Protein AF-A0A2T3ITN5-F1 (afdb_monomer_lite)

Foldseek 3Di:
DPPDDDLLVVQPPDDPRQLSVQLVVVLVVVLVVQLVVCVVVVHDVVVNVVVSVVSRVCSRPDPPSSVVSSVVSVVVVVVVVVVVVVVVVVVVVVVVVVVVVVVVVVVVVVVVVVVVVVVVVVCVVVVVVVVCVVCVVVVVVVVVVVVPPPPVVVVVCCVVPPDCPVVVVVVVLVVVLVVCVVVDDDPCNVVVVVVSVVVVVDVVPDDDDDDDDDDDDDDDDDDDDDDDDDDDD

Radius of gyration: 66.6 Å; chains: 1; bounding box: 103×66×161 Å

Structure (mmCIF, N/CA/C/O backbone):
data_AF-A0A2T3ITN5-F1
#
_entry.id   AF-A0A2T3ITN5-F1
#
loop_
_atom_site.group_PDB
_atom_site.id
_atom_site.type_symbol
_atom_site.label_atom_id
_atom_site.label_alt_id
_atom_site.label_comp_id
_atom_site.label_asym_id
_atom_site.label_entity_id
_atom_site.label_seq_id
_atom_site.pdbx_PDB_ins_code
_atom_site.Cartn_x
_atom_site.Cartn_y
_atom_site.Cartn_z
_atom_site.occupancy
_atom_site.B_iso_or_equiv
_atom_site.auth_seq_id
_atom_site.auth_comp_id
_atom_site.auth_asym_id
_atom_site.auth_atom_id
_atom_site.pdbx_PDB_model_num
ATOM 1 N N . MET A 1 1 ? -33.277 20.499 34.606 1.00 41.09 1 MET A N 1
ATOM 2 C CA . MET A 1 1 ? -33.607 19.346 33.744 1.00 41.09 1 MET A CA 1
ATOM 3 C C . MET A 1 1 ? -32.310 18.603 33.507 1.00 41.09 1 MET A C 1
ATOM 5 O O . MET A 1 1 ? -31.403 19.190 32.937 1.00 41.09 1 MET A O 1
ATOM 9 N N . THR A 1 2 ? -32.156 17.400 34.053 1.00 53.38 2 THR A N 1
ATOM 10 C CA . THR A 1 2 ? -30.994 16.552 33.770 1.00 53.38 2 THR A CA 1
ATOM 11 C C . THR A 1 2 ? -31.095 16.098 32.319 1.00 53.38 2 THR A C 1
ATOM 13 O O . THR A 1 2 ? -32.038 15.399 31.953 1.00 53.38 2 THR A O 1
ATOM 16 N N . ASP A 1 3 ? -30.180 16.578 31.478 1.00 68.69 3 ASP A N 1
ATOM 17 C CA . ASP A 1 3 ? -30.135 16.197 30.070 1.00 68.69 3 ASP A CA 1
ATOM 18 C C . ASP A 1 3 ? -29.874 14.688 29.967 1.00 68.69 3 ASP A C 1
ATOM 20 O O . ASP A 1 3 ? -29.050 14.128 30.698 1.00 68.69 3 ASP A O 1
ATOM 24 N N . LYS A 1 4 ? -30.624 14.002 29.104 1.00 78.56 4 LYS A N 1
ATOM 25 C CA . LYS A 1 4 ? -30.498 12.551 28.944 1.00 78.56 4 LYS A CA 1
ATOM 26 C C . LYS A 1 4 ? -29.121 12.266 28.343 1.00 78.56 4 LYS A C 1
ATOM 28 O O . LYS A 1 4 ? -28.865 12.639 27.200 1.00 78.56 4 LYS A O 1
ATOM 33 N N . ARG A 1 5 ? -28.242 11.594 29.093 1.00 86.56 5 ARG A N 1
ATOM 34 C CA . ARG A 1 5 ? -26.921 11.183 28.594 1.00 86.56 5 ARG A CA 1
ATOM 35 C C . ARG A 1 5 ? -27.057 10.017 27.621 1.00 86.56 5 ARG A C 1
ATOM 37 O O . ARG A 1 5 ? -27.858 9.106 27.825 1.00 86.56 5 ARG A O 1
ATOM 44 N N . TRP A 1 6 ? -26.259 10.051 26.560 1.00 92.69 6 TRP A N 1
ATOM 45 C CA . TRP A 1 6 ? -26.228 9.026 25.521 1.00 92.69 6 TRP A CA 1
ATOM 46 C C . TRP A 1 6 ? -24.785 8.587 25.318 1.00 92.69 6 TRP A C 1
ATOM 48 O O . TRP A 1 6 ? -23.953 9.436 25.016 1.00 92.69 6 TRP A O 1
ATOM 58 N N . VAL A 1 7 ? -24.499 7.281 25.388 1.00 94.19 7 VAL A N 1
ATOM 59 C CA . VAL A 1 7 ? -23.132 6.742 25.198 1.00 94.19 7 VAL A CA 1
ATOM 60 C C . VAL A 1 7 ? -22.504 7.252 23.901 1.00 94.19 7 VAL A C 1
ATOM 62 O O . VAL A 1 7 ? -21.334 7.610 23.878 1.00 94.19 7 VAL A O 1
ATOM 65 N N . PHE A 1 8 ? -23.304 7.388 22.839 1.00 95.50 8 PHE A N 1
ATOM 66 C CA . PHE A 1 8 ? -22.850 7.987 21.588 1.00 95.50 8 PHE A CA 1
ATOM 67 C C . PHE A 1 8 ? -22.301 9.410 21.771 1.00 95.50 8 PHE A C 1
ATOM 69 O O . PHE A 1 8 ? -21.228 9.705 21.276 1.00 95.50 8 PHE A O 1
ATOM 76 N N . ARG A 1 9 ? -22.991 10.295 22.500 1.00 94.50 9 ARG A N 1
ATOM 77 C CA . ARG A 1 9 ? -22.527 11.680 22.726 1.00 94.50 9 ARG A CA 1
ATOM 78 C C . ARG A 1 9 ? -21.339 11.752 23.690 1.00 94.50 9 ARG A C 1
ATOM 80 O O . ARG A 1 9 ? -20.555 12.702 23.638 1.00 94.50 9 ARG A O 1
ATOM 87 N N . GLU A 1 10 ? -21.201 10.760 24.565 1.00 94.19 10 GLU A N 1
ATOM 88 C CA . GLU A 1 10 ? -20.038 10.640 25.444 1.00 94.19 10 GLU A CA 1
ATOM 89 C C . GLU A 1 10 ? -18.785 10.250 24.646 1.00 94.19 10 GLU A C 1
ATOM 91 O O . GLU A 1 10 ? -17.760 10.912 24.786 1.00 94.19 10 GLU A O 1
ATOM 96 N N . LEU A 1 11 ? -18.893 9.286 23.724 1.00 96.00 11 LEU A N 1
ATOM 97 C CA . LEU A 1 11 ? -17.762 8.780 22.931 1.00 96.00 11 LEU A CA 1
ATOM 98 C C . LEU A 1 11 ? -17.491 9.574 21.636 1.00 96.00 11 LEU A C 1
ATOM 100 O O . LEU A 1 11 ? -16.347 9.701 21.203 1.00 96.00 11 LEU A O 1
ATOM 104 N N . VAL A 1 12 ? -18.521 10.124 20.990 1.00 96.88 12 VAL A N 1
ATOM 105 C CA . VAL A 1 12 ? -18.440 10.736 19.652 1.00 96.88 12 VAL A CA 1
ATOM 106 C C . VAL A 1 12 ? -18.579 12.253 19.746 1.00 96.88 12 VAL A C 1
ATOM 108 O O . VAL A 1 12 ? -19.664 12.786 19.978 1.00 96.88 12 VAL A O 1
ATOM 111 N N . LYS A 1 13 ? -17.470 12.971 19.534 1.00 93.12 13 LYS A N 1
ATOM 112 C CA . LYS A 1 13 ? -17.412 14.437 19.555 1.00 93.12 13 LYS A CA 1
ATOM 113 C C . LYS A 1 13 ? -17.527 15.000 18.134 1.00 93.12 13 LYS A C 1
ATOM 115 O O . LYS A 1 13 ? -16.608 15.626 17.617 1.00 93.12 13 LYS A O 1
ATOM 120 N N . GLY A 1 14 ? -18.678 14.750 17.509 1.00 89.88 14 GLY A N 1
ATOM 121 C CA . GLY A 1 14 ? -19.029 15.234 16.169 1.00 89.88 14 GLY A CA 1
ATOM 122 C C . GLY A 1 14 ? -18.906 14.189 15.057 1.00 89.88 14 GLY A C 1
ATOM 123 O O . GLY A 1 14 ? -18.318 13.123 15.230 1.00 89.88 14 GLY A O 1
ATOM 124 N N . ASP A 1 15 ? -19.456 14.520 13.890 1.00 87.50 15 ASP A N 1
ATOM 125 C CA . ASP A 1 15 ? -19.740 13.567 12.801 1.00 87.50 15 ASP A CA 1
ATOM 126 C C . ASP A 1 15 ? -18.494 12.962 12.134 1.00 87.50 15 ASP A C 1
ATOM 128 O O . ASP A 1 15 ? -18.591 11.992 11.386 1.00 87.50 15 ASP A O 1
ATOM 132 N N . ARG A 1 16 ? -17.315 13.536 12.389 1.00 91.62 16 ARG A N 1
ATOM 133 C CA . ARG A 1 16 ? -16.026 13.088 11.837 1.00 91.62 16 ARG A CA 1
ATOM 134 C C . ARG A 1 16 ? -15.057 12.569 12.897 1.00 91.62 16 ARG A C 1
ATOM 136 O O . ARG A 1 16 ? -13.880 12.398 12.599 1.00 91.62 16 ARG A O 1
ATOM 143 N N . HIS A 1 17 ? -15.527 12.329 14.121 1.00 94.81 17 HIS A N 1
ATOM 144 C CA . HIS A 1 17 ? -14.699 11.757 15.180 1.00 94.81 17 HIS A CA 1
ATOM 145 C C . HIS A 1 17 ? -14.548 10.244 14.966 1.00 94.81 17 HIS A C 1
ATOM 147 O O . HIS A 1 17 ? -15.302 9.455 15.535 1.00 94.81 17 HIS A O 1
ATOM 153 N N . VAL A 1 18 ? -13.618 9.848 14.094 1.00 94.62 18 VAL A N 1
ATOM 154 C CA . VAL A 1 18 ? -13.421 8.454 13.657 1.00 94.62 18 VAL A CA 1
ATOM 155 C C . VAL A 1 18 ? -13.156 7.533 14.844 1.00 94.62 18 VAL A C 1
ATOM 157 O O . VAL A 1 18 ? -13.783 6.483 14.961 1.00 94.62 18 VAL A O 1
ATOM 160 N N . GLU A 1 19 ? -12.295 7.956 15.763 1.00 95.69 19 GLU A N 1
ATOM 161 C CA . GLU A 1 19 ? -11.952 7.230 16.983 1.00 95.69 19 GLU A CA 1
ATOM 162 C C . GLU A 1 19 ? -13.194 7.016 17.848 1.00 95.69 19 GLU A C 1
ATOM 164 O O . GLU A 1 19 ? -13.457 5.905 18.296 1.00 95.69 19 GLU A O 1
ATOM 169 N N . GLY A 1 20 ? -14.018 8.052 18.014 1.00 97.00 20 GLY A N 1
ATOM 170 C CA . GLY A 1 20 ? -15.287 7.937 18.726 1.00 97.00 20 GLY A CA 1
ATOM 171 C C . GLY A 1 20 ? -16.280 7.001 18.044 1.00 97.00 20 GLY A C 1
ATOM 172 O O . GLY A 1 20 ? -16.969 6.243 18.724 1.00 97.00 20 GLY A O 1
ATOM 173 N N . LEU A 1 21 ? -16.380 7.044 16.713 1.00 97.75 21 LEU A N 1
ATOM 174 C CA . LEU A 1 21 ? -17.274 6.164 15.953 1.00 97.75 21 LEU A CA 1
ATOM 175 C C . LEU A 1 21 ? -16.862 4.696 16.104 1.00 97.75 21 LEU A C 1
ATOM 177 O O . LEU A 1 21 ? -17.718 3.838 16.326 1.00 97.75 21 LEU A O 1
ATOM 181 N N . ILE A 1 22 ? -15.558 4.417 16.049 1.00 97.75 22 ILE A N 1
ATOM 182 C CA . ILE A 1 22 ? -15.007 3.082 16.297 1.00 97.75 22 ILE A CA 1
ATOM 183 C C . ILE A 1 22 ? -15.232 2.683 17.760 1.00 97.75 22 ILE A C 1
ATOM 185 O O . ILE A 1 22 ? -15.732 1.592 18.013 1.00 97.75 22 ILE A O 1
ATOM 189 N N . ALA A 1 23 ? -14.969 3.570 18.723 1.00 98.12 23 ALA A N 1
ATOM 190 C CA . ALA A 1 23 ? -15.219 3.321 20.144 1.00 98.12 23 ALA A CA 1
ATOM 191 C C . ALA A 1 23 ? -16.695 2.988 20.420 1.00 98.12 23 ALA A C 1
ATOM 193 O O . ALA A 1 23 ? -17.008 2.071 21.178 1.00 98.12 23 ALA A O 1
ATOM 194 N N . TYR A 1 24 ? -17.623 3.684 19.761 1.00 97.94 24 TYR A N 1
ATOM 195 C CA . TYR A 1 24 ? -19.047 3.383 19.851 1.00 97.94 24 TYR A CA 1
ATOM 196 C C . TYR A 1 24 ? -19.398 2.022 19.230 1.00 97.94 24 TYR A C 1
ATOM 198 O O . TYR A 1 24 ? -20.226 1.293 19.782 1.00 97.94 24 TYR A O 1
ATOM 206 N N . ALA A 1 25 ? -18.763 1.650 18.116 1.00 98.19 25 ALA A N 1
ATOM 207 C CA . ALA A 1 25 ? -18.912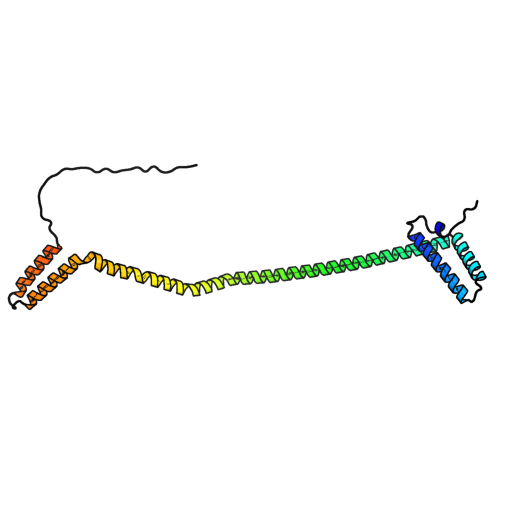 0.318 17.535 1.00 98.19 25 ALA A CA 1
ATOM 208 C C . ALA A 1 25 ? -18.387 -0.775 18.484 1.00 98.19 25 ALA A C 1
ATOM 210 O O . ALA A 1 25 ? -19.085 -1.765 18.694 1.00 98.19 25 ALA A O 1
ATOM 211 N N . LEU A 1 26 ? -17.230 -0.568 19.125 1.00 98.12 26 LEU A N 1
ATOM 212 C CA . LEU A 1 26 ? -16.671 -1.480 20.134 1.00 98.12 26 LEU A CA 1
ATOM 213 C C . LEU A 1 26 ? -17.625 -1.661 21.320 1.00 98.12 26 LEU A C 1
ATOM 215 O O . LEU A 1 26 ? -17.961 -2.790 21.675 1.00 98.12 26 LEU A O 1
ATOM 219 N N . TYR A 1 27 ? -18.164 -0.562 21.855 1.00 98.25 27 TYR A N 1
ATOM 220 C CA . TYR A 1 27 ? -19.213 -0.599 22.877 1.00 98.25 27 TYR A CA 1
ATOM 221 C C . TYR A 1 27 ? -20.415 -1.459 22.444 1.00 98.25 27 TYR A C 1
ATOM 223 O O . TYR A 1 27 ? -20.928 -2.269 23.221 1.00 98.25 27 TYR A O 1
ATOM 231 N N . LYS A 1 28 ? -20.888 -1.290 21.203 1.00 98.31 28 LYS A N 1
ATOM 232 C CA . LYS A 1 28 ? -22.028 -2.052 20.675 1.00 98.31 28 LYS A CA 1
ATOM 233 C C . LYS A 1 28 ? -21.705 -3.539 20.548 1.00 98.31 28 LYS A C 1
ATOM 235 O O . LYS A 1 28 ? -22.562 -4.343 20.902 1.00 98.31 28 LYS A O 1
ATOM 240 N N . VAL A 1 29 ? -20.497 -3.883 20.105 1.00 98.19 29 VAL A N 1
ATOM 241 C CA . VAL A 1 29 ? -20.015 -5.270 20.027 1.00 98.19 29 VAL A CA 1
ATOM 242 C C . VAL A 1 29 ? -19.951 -5.905 21.415 1.00 98.19 29 VAL A C 1
ATOM 244 O O . VAL A 1 29 ? -20.417 -7.025 21.592 1.00 98.19 29 VAL A O 1
ATOM 247 N N . GLU A 1 30 ? -19.426 -5.212 22.425 1.00 98.00 30 GLU A N 1
ATOM 248 C CA . GLU A 1 30 ? -19.385 -5.760 23.785 1.00 98.00 30 GLU A CA 1
ATOM 249 C C . GLU A 1 30 ? -20.771 -5.927 24.403 1.00 98.00 30 GLU A C 1
ATOM 251 O O . GLU A 1 30 ? -21.033 -6.939 25.055 1.00 98.00 30 GLU A O 1
ATOM 256 N N . LYS A 1 31 ? -21.672 -4.966 24.169 1.00 97.88 31 LYS A N 1
ATOM 257 C CA . LYS A 1 31 ? -23.065 -5.075 24.607 1.00 97.88 31 LYS A CA 1
ATOM 258 C C . LYS A 1 31 ? -23.746 -6.301 23.995 1.00 97.88 31 LYS A C 1
ATOM 260 O O . LYS A 1 31 ? -24.487 -6.992 24.688 1.00 97.88 31 LYS A O 1
ATOM 265 N N . ASP A 1 32 ? -23.498 -6.554 22.715 1.00 98.44 32 ASP A N 1
ATOM 266 C CA . ASP A 1 32 ? -24.048 -7.700 21.993 1.00 98.44 32 ASP A CA 1
ATOM 267 C C . ASP A 1 32 ? -23.475 -9.021 22.523 1.00 98.44 32 ASP A C 1
ATOM 269 O O . ASP A 1 32 ? -24.229 -9.892 22.945 1.00 98.44 32 ASP A O 1
ATOM 273 N N . ARG A 1 33 ? -22.148 -9.110 22.683 1.00 98.19 33 ARG A N 1
ATOM 274 C CA . ARG A 1 33 ? -21.473 -10.269 23.297 1.00 98.19 33 ARG A CA 1
ATOM 275 C C . ARG A 1 33 ? -21.956 -10.559 24.717 1.00 98.19 33 ARG A C 1
ATOM 277 O O . ARG A 1 33 ? -22.022 -11.716 25.126 1.00 98.19 33 ARG A O 1
ATOM 284 N N . LEU A 1 34 ? -22.267 -9.524 25.500 1.00 98.25 34 LEU A N 1
ATOM 285 C CA . LEU A 1 34 ? -22.859 -9.697 26.824 1.00 98.25 34 LEU A CA 1
ATOM 286 C C . LEU A 1 34 ? -24.254 -10.326 26.724 1.00 98.25 34 LEU A C 1
ATOM 288 O O . LEU A 1 34 ? -24.539 -11.255 27.475 1.00 98.25 34 LEU A O 1
ATOM 292 N N . ALA A 1 35 ? -25.089 -9.862 25.790 1.00 98.12 35 ALA A N 1
ATOM 293 C CA . ALA A 1 35 ? -26.411 -10.438 25.551 1.00 98.12 35 ALA A CA 1
ATOM 294 C C . ALA A 1 35 ? -26.314 -11.905 25.105 1.00 98.12 35 ALA A C 1
ATOM 296 O O . ALA A 1 35 ? -27.012 -12.757 25.647 1.00 98.12 35 ALA A O 1
ATOM 297 N N . GLU A 1 36 ? -25.424 -12.205 24.156 1.00 98.25 36 GLU A N 1
ATOM 298 C CA . GLU A 1 36 ? -25.177 -13.565 23.668 1.00 98.25 36 GLU A CA 1
ATOM 299 C C . GLU A 1 36 ? -24.742 -14.504 24.795 1.00 98.25 36 GLU A C 1
ATOM 301 O O . GLU A 1 36 ? -25.304 -15.590 24.924 1.00 98.25 36 GLU A O 1
ATOM 306 N N . ARG A 1 37 ? -23.800 -14.081 25.652 1.00 98.38 37 ARG A N 1
ATOM 307 C CA . ARG A 1 37 ? -23.376 -14.885 26.810 1.00 98.38 37 ARG A CA 1
ATOM 308 C C . ARG A 1 37 ? -24.518 -15.158 27.779 1.00 98.38 37 ARG A C 1
ATOM 310 O O . ARG A 1 37 ? -24.710 -16.305 28.152 1.00 98.38 37 ARG A O 1
ATOM 317 N N . LEU A 1 38 ? -25.282 -14.136 28.167 1.00 98.12 38 LEU A N 1
ATOM 318 C CA . LEU A 1 38 ? -26.375 -14.313 29.129 1.00 98.12 38 LEU A CA 1
ATOM 319 C C . LEU A 1 38 ? -27.460 -15.247 28.578 1.00 98.12 38 LEU A C 1
ATOM 321 O O . LEU A 1 38 ? -27.962 -16.102 29.300 1.00 98.12 38 LEU A O 1
ATOM 325 N N . ARG A 1 39 ? -27.783 -15.137 27.285 1.00 97.56 39 ARG A N 1
ATOM 326 C CA . ARG A 1 39 ? -28.712 -16.067 26.628 1.00 97.56 39 ARG A CA 1
ATOM 327 C C . ARG A 1 39 ? -28.151 -17.485 26.550 1.00 97.56 39 ARG A C 1
ATOM 329 O O . ARG A 1 39 ? -28.902 -18.432 26.736 1.00 97.56 39 ARG A O 1
ATOM 336 N N . ALA A 1 40 ? -26.849 -17.639 26.312 1.00 97.75 40 ALA A N 1
ATOM 337 C CA . ALA A 1 40 ? -26.184 -18.943 26.342 1.00 97.75 40 ALA A CA 1
ATOM 338 C C . ALA A 1 40 ? -26.140 -19.566 27.752 1.00 97.75 40 ALA A C 1
ATOM 340 O O . ALA A 1 40 ? -25.970 -20.774 27.879 1.00 97.75 40 ALA A O 1
ATOM 341 N N . GLU A 1 41 ? -26.307 -18.756 28.799 1.00 97.69 41 GLU A N 1
ATOM 342 C CA . GLU A 1 41 ? -26.449 -19.178 30.198 1.00 97.69 41 GLU A CA 1
ATOM 343 C C . GLU A 1 41 ? -27.920 -19.422 30.604 1.00 97.69 41 GLU A C 1
ATOM 345 O O . GLU A 1 41 ? -28.224 -19.493 31.796 1.00 97.69 41 GLU A O 1
ATOM 350 N N . ASP A 1 42 ? -28.839 -19.528 29.635 1.00 97.38 42 ASP A N 1
ATOM 351 C CA . ASP A 1 42 ? -30.284 -19.732 29.833 1.00 97.38 42 ASP A CA 1
ATOM 352 C C . ASP A 1 42 ? -30.950 -18.675 30.740 1.00 97.38 42 ASP A C 1
ATOM 354 O O . ASP A 1 42 ? -31.933 -18.936 31.442 1.00 97.38 42 ASP A O 1
ATOM 358 N N . LYS A 1 43 ? -30.430 -17.441 30.727 1.00 97.25 43 LYS A N 1
ATOM 359 C CA . LYS A 1 43 ? -31.063 -16.309 31.410 1.00 97.25 43 LYS A CA 1
ATOM 360 C C . LYS A 1 43 ? -32.375 -15.916 30.736 1.00 97.25 43 LYS A C 1
ATOM 362 O O . LYS A 1 43 ? -32.480 -15.886 29.512 1.00 97.25 43 LYS A O 1
ATOM 367 N N . LEU A 1 44 ? -33.367 -15.550 31.550 1.00 96.81 44 LEU A N 1
ATOM 368 C CA . LEU A 1 44 ? -34.626 -14.978 31.069 1.00 96.81 44 LEU A CA 1
ATOM 369 C C . LEU A 1 44 ? -34.373 -13.626 30.386 1.00 96.81 44 LEU A C 1
ATOM 371 O O . LEU A 1 44 ? -33.510 -12.865 30.823 1.00 96.81 44 LEU A O 1
ATOM 375 N N . GLU A 1 45 ? -35.150 -13.293 29.352 1.00 96.50 45 GLU A N 1
ATOM 376 C CA . GLU A 1 45 ? -34.930 -12.060 28.573 1.00 96.50 45 GLU A CA 1
ATOM 377 C C . GLU A 1 45 ? -35.042 -10.788 29.438 1.00 96.50 45 GLU A C 1
ATOM 379 O O . GLU A 1 45 ? -34.279 -9.847 29.236 1.00 96.50 45 GLU A O 1
ATOM 384 N N . ASP A 1 46 ? -35.888 -10.788 30.474 1.00 97.50 46 ASP A N 1
ATOM 385 C CA . ASP A 1 46 ? -35.982 -9.679 31.436 1.00 97.50 46 ASP A CA 1
ATOM 386 C C . ASP A 1 46 ? -34.673 -9.485 32.234 1.00 97.50 46 ASP A C 1
ATOM 388 O O . ASP A 1 46 ? -34.245 -8.355 32.487 1.00 97.50 46 ASP A O 1
ATOM 392 N N . GLU A 1 47 ? -33.993 -10.581 32.605 1.00 97.12 47 GLU A N 1
ATOM 393 C CA . GLU A 1 47 ? -32.680 -10.534 33.272 1.00 97.12 47 GLU A CA 1
ATOM 394 C C . GLU A 1 47 ? -31.584 -10.050 32.313 1.00 97.12 47 GLU A C 1
ATOM 396 O O . GLU A 1 47 ? -30.681 -9.303 32.716 1.00 97.12 47 GLU A O 1
ATOM 401 N N . VAL A 1 48 ? -31.669 -10.442 31.036 1.00 97.75 48 VAL A N 1
ATOM 402 C CA . VAL A 1 48 ? -30.773 -9.959 29.979 1.00 97.75 48 VAL A CA 1
ATOM 403 C C . VAL A 1 48 ? -30.939 -8.450 29.819 1.00 97.75 48 VAL A C 1
ATOM 405 O O . VAL A 1 48 ? -29.950 -7.719 29.889 1.00 97.75 48 VAL A O 1
ATOM 408 N N . GLU A 1 49 ? -32.166 -7.949 29.668 1.00 97.94 49 GLU A N 1
ATOM 409 C CA . GLU A 1 49 ? -32.421 -6.518 29.482 1.00 97.94 49 GLU A CA 1
ATOM 410 C C . GLU A 1 49 ? -31.946 -5.685 30.683 1.00 97.94 49 GLU A C 1
ATOM 412 O O . GLU A 1 49 ? -31.288 -4.653 30.494 1.00 97.94 49 GLU A O 1
ATOM 417 N N . ALA A 1 50 ? -32.197 -6.156 31.909 1.00 97.94 50 ALA A N 1
ATOM 418 C CA . ALA A 1 50 ? -31.691 -5.522 33.125 1.00 97.94 50 ALA A CA 1
ATOM 419 C C . ALA A 1 50 ? -30.155 -5.434 33.118 1.00 97.94 50 ALA A C 1
ATOM 421 O O . ALA A 1 50 ? -29.592 -4.350 33.290 1.00 97.94 50 ALA A O 1
ATOM 422 N N . SER A 1 51 ? -29.475 -6.538 32.801 1.00 97.94 51 SER A N 1
ATOM 423 C CA . SER A 1 51 ? -28.009 -6.591 32.732 1.00 97.94 51 SER A CA 1
ATOM 424 C C . SER A 1 51 ? -27.441 -5.675 31.639 1.00 97.94 51 SER A C 1
ATOM 426 O O . SER A 1 51 ? -26.438 -4.988 31.842 1.00 97.94 51 SER A O 1
ATOM 428 N N . LEU A 1 52 ? -28.094 -5.606 30.474 1.00 97.88 52 LEU A N 1
ATOM 429 C CA . LEU A 1 52 ? -27.699 -4.716 29.378 1.00 97.88 52 LEU A CA 1
ATOM 430 C C . LEU A 1 52 ? -27.903 -3.236 29.719 1.00 97.88 52 LEU A C 1
ATOM 432 O O . LEU A 1 52 ? -27.151 -2.379 29.231 1.00 97.88 52 LEU A O 1
ATOM 436 N N . LYS A 1 53 ? -28.924 -2.920 30.519 1.00 97.06 53 LYS A N 1
ATOM 437 C CA . LYS A 1 53 ? -29.169 -1.575 31.045 1.00 97.06 53 LYS A CA 1
ATOM 438 C C . LYS A 1 53 ? -28.110 -1.195 32.074 1.00 97.06 53 LYS A C 1
ATOM 440 O O . LYS A 1 53 ? -27.578 -0.088 31.997 1.00 97.06 53 LYS A O 1
ATOM 445 N N . ASP A 1 54 ? -27.753 -2.111 32.967 1.00 97.12 54 ASP A N 1
ATOM 446 C CA . ASP A 1 54 ? -26.694 -1.897 33.952 1.00 97.12 54 ASP A CA 1
ATOM 447 C C . ASP A 1 54 ? -25.343 -1.685 33.277 1.00 97.12 54 ASP A C 1
ATOM 449 O O . ASP A 1 54 ? -24.665 -0.702 33.569 1.00 97.12 54 ASP A O 1
ATOM 453 N N . PHE A 1 55 ? -24.999 -2.512 32.289 1.00 97.50 55 PHE A N 1
ATOM 454 C CA . PHE A 1 55 ? -23.804 -2.318 31.469 1.00 97.50 55 PHE A CA 1
ATOM 455 C C . PHE A 1 55 ? -23.793 -0.946 30.777 1.00 97.50 55 PHE A C 1
ATOM 457 O O . PHE A 1 55 ? -22.806 -0.215 30.842 1.00 97.50 55 PHE A O 1
ATOM 464 N N . HIS A 1 56 ? -24.906 -0.542 30.152 1.00 96.81 56 HIS A N 1
ATOM 465 C CA . HIS A 1 56 ? -25.021 0.783 29.535 1.00 96.81 56 HIS A CA 1
ATOM 466 C C . HIS A 1 56 ? -24.799 1.916 30.549 1.00 96.81 56 HIS A C 1
ATOM 468 O O . HIS A 1 56 ? -24.087 2.877 30.257 1.00 96.81 56 HIS A O 1
ATOM 474 N N . ASN A 1 57 ? -25.376 1.796 31.744 1.00 95.81 57 ASN A N 1
ATOM 475 C CA . ASN A 1 57 ? -25.210 2.779 32.807 1.00 95.81 57 ASN A CA 1
ATOM 476 C C . ASN A 1 57 ? -23.774 2.811 33.339 1.00 95.81 57 ASN A C 1
ATOM 478 O O . ASN A 1 57 ? -23.262 3.899 33.593 1.00 95.81 57 ASN A O 1
ATOM 482 N N . GLN A 1 58 ? -23.110 1.661 33.471 1.00 95.88 58 GLN A N 1
ATOM 483 C CA . GLN A 1 58 ? -21.704 1.587 33.872 1.00 95.88 58 GLN A CA 1
ATOM 484 C C . GLN A 1 58 ? -20.816 2.344 32.884 1.00 95.88 58 GLN A C 1
ATOM 486 O O . GLN A 1 58 ? -20.033 3.193 33.303 1.00 95.88 58 GLN A O 1
ATOM 491 N N . VAL A 1 59 ? -21.006 2.129 31.579 1.00 96.38 59 VAL A N 1
ATOM 492 C CA . VAL A 1 59 ? -20.262 2.861 30.542 1.00 96.38 59 VAL A CA 1
ATOM 493 C C . VAL A 1 59 ? -20.549 4.365 30.609 1.00 96.38 59 VAL A C 1
ATOM 495 O O . VAL A 1 59 ? -19.623 5.168 30.545 1.00 96.38 59 VAL A O 1
ATOM 498 N N . LEU A 1 60 ? -21.810 4.777 30.791 1.00 95.44 60 LEU A N 1
ATOM 499 C CA . LEU A 1 60 ? -22.176 6.197 30.901 1.00 95.44 60 LEU A CA 1
ATOM 500 C C . LEU A 1 60 ? -21.525 6.917 32.091 1.00 95.44 60 LEU A C 1
ATOM 502 O O . LEU A 1 60 ? -21.229 8.107 31.993 1.00 95.44 60 LEU A O 1
ATOM 506 N N . HIS A 1 61 ? -21.338 6.228 33.216 1.00 93.50 61 HIS A N 1
ATOM 507 C CA . HIS A 1 61 ? -20.853 6.835 34.462 1.00 93.50 61 HIS A CA 1
ATOM 508 C C . HIS A 1 61 ? -19.381 6.535 34.756 1.00 93.50 61 HIS A C 1
ATOM 510 O O . HIS A 1 61 ? -18.861 6.993 35.771 1.00 93.50 61 HIS A O 1
ATOM 516 N N . SER A 1 62 ? -18.707 5.777 33.891 1.00 95.94 62 SER A N 1
ATOM 517 C CA . SER A 1 62 ? -17.299 5.434 34.043 1.00 95.94 62 SER A CA 1
ATOM 518 C C . SER A 1 62 ? -16.468 6.051 32.928 1.00 95.94 62 SER A C 1
ATOM 520 O O . SER A 1 62 ? -16.356 5.486 31.839 1.00 95.94 62 SER A O 1
ATOM 522 N N . ASP A 1 63 ? -15.805 7.165 33.239 1.00 95.06 63 ASP A N 1
ATOM 523 C CA . ASP A 1 63 ? -14.822 7.785 32.340 1.00 95.06 63 ASP A CA 1
ATOM 524 C C . ASP A 1 63 ? -13.728 6.777 31.963 1.00 95.06 63 ASP A C 1
ATOM 526 O O . ASP A 1 63 ? -13.337 6.669 30.808 1.00 95.06 63 ASP A O 1
ATOM 530 N N . ARG A 1 64 ? -13.332 5.911 32.906 1.00 97.25 64 ARG A N 1
ATOM 531 C CA . ARG A 1 64 ? -12.369 4.828 32.661 1.00 97.25 64 ARG A CA 1
ATOM 532 C C . ARG A 1 64 ? -12.819 3.867 31.555 1.00 97.25 64 ARG A C 1
ATOM 534 O O . ARG A 1 64 ? -11.988 3.430 30.764 1.00 97.25 64 ARG A O 1
ATOM 541 N N . MET A 1 65 ? -14.098 3.481 31.522 1.00 97.00 65 MET A N 1
ATOM 542 C CA . MET A 1 65 ? -14.607 2.601 30.461 1.00 97.00 65 MET A CA 1
ATOM 543 C C . MET A 1 65 ? -14.664 3.333 29.121 1.00 97.00 65 MET A C 1
ATOM 545 O O . MET A 1 65 ? -14.291 2.759 28.101 1.00 97.00 65 MET A O 1
ATOM 549 N N . GLN A 1 66 ? -15.077 4.602 29.124 1.00 96.50 66 GLN A N 1
ATOM 550 C CA . GLN A 1 66 ? -15.109 5.431 27.917 1.00 96.50 66 GLN A CA 1
ATOM 551 C C . GLN A 1 66 ? -13.706 5.607 27.323 1.00 96.50 66 GLN A C 1
ATOM 553 O O . GLN A 1 66 ? -13.504 5.355 26.134 1.00 96.50 66 GLN A O 1
ATOM 558 N N . ASP A 1 67 ? -12.726 5.928 28.167 1.00 97.00 67 ASP A N 1
ATOM 559 C CA . ASP A 1 67 ? -11.316 6.041 27.796 1.00 97.00 67 ASP A CA 1
ATOM 560 C C . ASP A 1 67 ? -10.750 4.718 27.280 1.00 97.00 67 ASP A C 1
ATOM 562 O O . ASP A 1 67 ? -9.939 4.715 26.356 1.00 97.00 67 ASP A O 1
ATOM 566 N N . SER A 1 68 ? -11.182 3.583 27.839 1.00 97.75 68 SER A N 1
ATOM 567 C CA . SER A 1 68 ? -10.762 2.263 27.360 1.00 97.75 68 SER A CA 1
ATOM 568 C C . SER A 1 68 ? -11.189 2.032 25.911 1.00 97.75 68 SER A C 1
ATOM 570 O O . SER A 1 68 ? -10.350 1.657 25.093 1.00 97.75 68 SER A O 1
ATOM 572 N N . TYR A 1 69 ? -12.453 2.312 25.569 1.00 98.06 69 TYR A N 1
ATOM 573 C CA . TYR A 1 69 ? -12.930 2.177 24.189 1.00 98.06 69 TYR A CA 1
ATOM 574 C C . TYR A 1 69 ? -12.247 3.156 23.239 1.00 98.06 69 TYR A C 1
ATOM 576 O O . TYR A 1 69 ? -11.904 2.784 22.119 1.00 98.06 69 TYR A O 1
ATOM 584 N N . LEU A 1 70 ? -12.026 4.400 23.674 1.00 97.31 70 LEU A N 1
ATOM 585 C CA . LEU A 1 70 ? -11.308 5.390 22.871 1.00 97.31 70 LEU A CA 1
ATOM 586 C C . LEU A 1 70 ? -9.859 4.965 22.626 1.00 97.31 70 LEU A C 1
ATOM 588 O O . LEU A 1 70 ? -9.374 5.047 21.501 1.00 97.31 70 LEU A O 1
ATOM 592 N N . LYS A 1 71 ? -9.171 4.461 23.652 1.00 98.06 71 LYS A N 1
ATOM 593 C CA . LYS A 1 71 ? -7.794 3.978 23.533 1.00 98.06 71 LYS A CA 1
ATOM 594 C C . LYS A 1 71 ? -7.691 2.774 22.600 1.00 98.06 71 LYS A C 1
ATOM 596 O O . LYS A 1 71 ? -6.764 2.712 21.797 1.00 98.06 71 LYS A O 1
ATOM 601 N N . GLU A 1 72 ? -8.629 1.838 22.691 1.00 97.94 72 GLU A N 1
ATOM 602 C CA . GLU A 1 72 ? -8.688 0.685 21.791 1.00 97.94 72 GLU A CA 1
ATOM 603 C C . GLU A 1 72 ? -8.968 1.117 20.347 1.00 97.94 72 GLU A C 1
ATOM 605 O O . GLU A 1 72 ? -8.268 0.689 19.431 1.00 97.94 72 GLU A O 1
ATOM 610 N N . ALA A 1 73 ? -9.907 2.044 20.142 1.00 98.06 73 ALA A N 1
ATOM 611 C CA . ALA A 1 73 ? -10.190 2.617 18.831 1.00 98.06 73 ALA A CA 1
ATOM 612 C C . ALA A 1 73 ? -8.965 3.306 18.209 1.00 98.06 73 ALA A C 1
ATOM 614 O O . ALA A 1 73 ? -8.658 3.078 17.038 1.00 98.06 73 ALA A O 1
ATOM 615 N N . VAL A 1 74 ? -8.232 4.104 18.994 1.00 97.25 74 VAL A N 1
ATOM 616 C CA . VAL A 1 74 ? -6.967 4.724 18.566 1.00 97.25 74 VAL A CA 1
ATOM 617 C C . VAL A 1 74 ? -5.940 3.657 18.188 1.00 97.25 74 VAL A C 1
ATOM 619 O O . VAL A 1 74 ? -5.266 3.807 17.171 1.00 97.25 74 VAL A O 1
ATOM 622 N N . GLY A 1 75 ? -5.843 2.574 18.964 1.00 97.75 75 GLY A N 1
ATOM 623 C CA . GLY A 1 75 ? -4.973 1.437 18.659 1.00 97.75 75 GLY A CA 1
ATOM 624 C C . GLY A 1 75 ? -5.289 0.813 17.299 1.00 97.75 75 GLY A C 1
ATOM 625 O O . GLY A 1 75 ? -4.399 0.693 16.465 1.00 97.75 75 GLY A O 1
ATOM 626 N N . ILE A 1 76 ? -6.565 0.522 17.028 1.00 97.44 76 ILE A N 1
ATOM 627 C CA . ILE A 1 76 ? -7.015 -0.050 15.747 1.00 97.44 76 ILE A CA 1
ATOM 628 C C . ILE A 1 76 ? -6.646 0.859 14.566 1.00 97.44 76 ILE A C 1
ATOM 630 O O . ILE A 1 76 ? -6.135 0.387 13.548 1.00 97.44 76 ILE A O 1
ATOM 634 N N . VAL A 1 77 ? -6.894 2.168 14.688 1.00 96.62 77 VAL A N 1
ATOM 635 C CA . VAL A 1 77 ? -6.555 3.138 13.634 1.00 96.62 77 VAL A CA 1
ATOM 636 C C . VAL A 1 77 ? -5.045 3.197 13.425 1.00 96.62 77 VAL A C 1
ATOM 638 O O . VAL A 1 77 ? -4.576 3.155 12.287 1.00 96.62 77 VAL A O 1
ATOM 641 N N . TYR A 1 78 ? -4.281 3.270 14.514 1.00 96.62 78 TYR A N 1
ATOM 642 C CA . TYR A 1 78 ? -2.827 3.309 14.462 1.00 96.62 78 TYR A CA 1
ATOM 643 C C . TYR A 1 78 ? -2.256 2.066 13.773 1.00 96.62 78 TYR A C 1
ATOM 645 O O . TYR A 1 78 ? -1.463 2.201 12.840 1.00 96.62 78 TYR A O 1
ATOM 653 N N . ASP A 1 79 ? -2.705 0.875 14.163 1.00 96.69 79 ASP A N 1
ATOM 654 C CA . ASP A 1 79 ? -2.243 -0.390 13.592 1.00 96.69 79 ASP A CA 1
ATOM 655 C C . ASP A 1 79 ? -2.574 -0.485 12.097 1.00 96.69 79 ASP A C 1
ATOM 657 O O . ASP A 1 79 ? -1.710 -0.837 11.290 1.00 96.69 79 ASP A O 1
ATOM 661 N N . SER A 1 80 ? -3.781 -0.069 11.697 1.00 96.62 80 SER A N 1
ATOM 662 C CA . SER A 1 80 ? -4.191 -0.026 10.287 1.00 96.62 80 SER A CA 1
ATOM 663 C C . SER A 1 80 ? -3.333 0.936 9.453 1.00 96.62 80 SER A C 1
ATOM 665 O O . SER A 1 80 ? -2.950 0.624 8.318 1.00 96.62 80 SER A O 1
ATOM 667 N N . ILE A 1 81 ? -2.971 2.094 10.015 1.00 96.81 81 ILE A N 1
ATOM 668 C CA . ILE A 1 81 ? -2.066 3.051 9.366 1.00 96.81 81 ILE A CA 1
ATOM 669 C C . ILE A 1 81 ? -0.659 2.458 9.242 1.00 96.81 81 ILE A C 1
ATOM 671 O O . ILE A 1 81 ? -0.061 2.546 8.169 1.00 96.81 81 ILE A O 1
ATOM 675 N N . GLN A 1 82 ? -0.129 1.833 10.297 1.00 97.38 82 GLN A N 1
ATOM 676 C CA . GLN A 1 82 ? 1.199 1.208 10.264 1.00 97.38 82 GLN A CA 1
ATOM 677 C C . GLN A 1 82 ? 1.272 0.084 9.228 1.00 97.38 82 GLN A C 1
ATOM 679 O O . GLN A 1 82 ? 2.233 0.004 8.457 1.00 97.38 82 GLN A O 1
ATOM 684 N N . GLU A 1 83 ? 0.238 -0.752 9.152 1.00 97.12 83 GLU A N 1
ATOM 685 C CA . GLU A 1 83 ? 0.135 -1.794 8.136 1.00 97.12 83 GLU A CA 1
ATOM 686 C C . GLU A 1 83 ? 0.070 -1.200 6.722 1.00 97.12 83 GLU A C 1
ATOM 688 O O . GLU A 1 83 ? 0.787 -1.645 5.822 1.00 97.12 83 GLU A O 1
ATOM 693 N N . SER A 1 84 ? -0.711 -0.135 6.531 1.00 96.69 84 SER A N 1
ATOM 694 C CA . SER A 1 84 ? -0.796 0.571 5.249 1.00 96.69 84 SER A CA 1
ATOM 695 C C . SER A 1 84 ? 0.556 1.152 4.829 1.00 96.69 84 SER A C 1
ATOM 697 O O . SER A 1 84 ? 0.973 0.964 3.687 1.00 96.69 84 SER A O 1
ATOM 699 N N . ILE A 1 85 ? 1.285 1.793 5.748 1.00 97.44 85 ILE A N 1
ATOM 700 C CA . ILE A 1 85 ? 2.636 2.323 5.497 1.00 97.44 85 ILE A CA 1
ATOM 701 C C . ILE A 1 85 ? 3.587 1.193 5.095 1.00 97.44 85 ILE A C 1
ATOM 703 O O . ILE A 1 85 ? 4.319 1.320 4.111 1.00 97.44 85 ILE A O 1
ATOM 707 N N . LYS A 1 86 ? 3.563 0.069 5.819 1.00 97.06 86 LYS A N 1
ATOM 708 C CA . LYS A 1 86 ? 4.386 -1.105 5.505 1.00 97.06 86 LYS A CA 1
ATOM 709 C C . LYS A 1 86 ? 4.093 -1.632 4.098 1.00 97.06 86 LYS A C 1
ATOM 711 O O . LYS A 1 86 ? 5.028 -1.880 3.336 1.00 97.06 86 LYS A O 1
ATOM 716 N N . ASN A 1 87 ? 2.818 -1.762 3.744 1.00 97.00 87 ASN A N 1
ATOM 717 C CA . ASN A 1 87 ? 2.388 -2.262 2.440 1.00 97.00 87 ASN A CA 1
ATOM 718 C C . ASN A 1 87 ? 2.769 -1.306 1.304 1.00 97.00 87 ASN A C 1
ATOM 720 O O . ASN A 1 87 ? 3.273 -1.747 0.271 1.00 97.00 87 ASN A O 1
ATOM 724 N N . ILE A 1 88 ? 2.601 0.001 1.51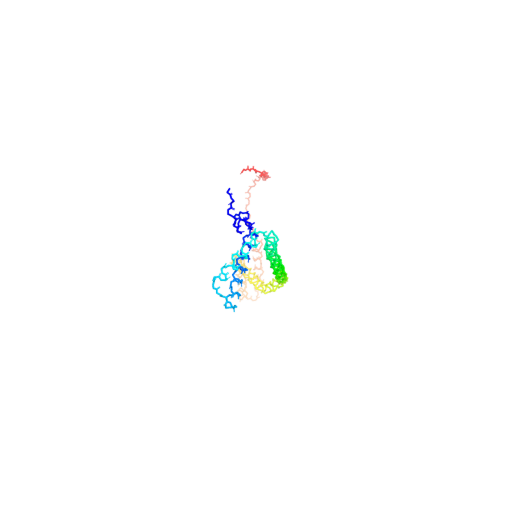2 1.00 97.62 88 ILE A N 1
ATOM 725 C CA . ILE A 1 88 ? 3.006 1.038 0.557 1.00 97.62 88 ILE A CA 1
ATOM 726 C C . ILE A 1 88 ? 4.521 0.997 0.331 1.00 97.62 88 ILE A C 1
ATOM 728 O O . ILE A 1 88 ? 4.973 0.974 -0.812 1.00 97.62 88 ILE A O 1
ATOM 732 N N . ASN A 1 89 ? 5.315 0.932 1.400 1.00 97.31 89 ASN A N 1
ATOM 733 C CA . ASN A 1 89 ? 6.773 0.863 1.295 1.00 97.31 89 ASN A CA 1
ATOM 734 C C . ASN A 1 89 ? 7.235 -0.400 0.558 1.00 97.31 89 ASN A C 1
ATOM 736 O O . ASN A 1 89 ? 8.140 -0.329 -0.274 1.00 97.31 89 ASN A O 1
ATOM 740 N N . ALA A 1 90 ? 6.595 -1.543 0.817 1.00 97.31 90 ALA A N 1
ATOM 741 C CA . ALA A 1 90 ? 6.877 -2.783 0.100 1.00 97.31 90 ALA A CA 1
ATOM 742 C C . ALA A 1 90 ? 6.547 -2.673 -1.401 1.00 97.31 90 ALA A C 1
ATOM 744 O O . ALA A 1 90 ? 7.337 -3.113 -2.238 1.00 97.31 90 ALA A O 1
ATOM 745 N N . ASP A 1 91 ? 5.420 -2.047 -1.757 1.00 97.56 91 ASP A N 1
ATOM 746 C CA . ASP A 1 91 ? 5.042 -1.806 -3.155 1.00 97.56 91 ASP A CA 1
ATOM 747 C C . ASP A 1 91 ? 6.030 -0.868 -3.867 1.00 97.56 91 ASP A C 1
ATOM 749 O O . ASP A 1 91 ? 6.463 -1.154 -4.985 1.00 97.56 91 ASP A O 1
ATOM 753 N N . TYR A 1 92 ? 6.453 0.217 -3.210 1.00 97.25 92 TYR A N 1
ATOM 754 C CA . TYR A 1 92 ? 7.464 1.122 -3.760 1.00 97.25 92 TYR A CA 1
ATOM 755 C C . TYR A 1 92 ? 8.812 0.433 -3.968 1.00 97.25 92 TYR A C 1
ATOM 757 O O . TYR A 1 92 ? 9.400 0.583 -5.041 1.00 97.25 92 TYR A O 1
ATOM 765 N N . ALA A 1 93 ? 9.278 -0.354 -2.994 1.00 97.31 93 ALA A N 1
ATOM 766 C CA . ALA A 1 93 ? 10.524 -1.108 -3.116 1.00 97.31 93 ALA A CA 1
ATOM 767 C C . ALA A 1 93 ? 10.475 -2.094 -4.295 1.00 97.31 93 ALA A C 1
ATOM 769 O O . ALA A 1 93 ? 11.420 -2.173 -5.085 1.00 97.31 93 ALA A O 1
ATOM 770 N N . ARG A 1 94 ? 9.343 -2.790 -4.474 1.00 97.50 94 ARG A N 1
ATOM 771 C CA . ARG A 1 94 ? 9.116 -3.668 -5.628 1.00 97.50 94 ARG A CA 1
ATOM 772 C C . ARG A 1 94 ? 9.181 -2.887 -6.941 1.00 97.50 94 ARG A C 1
ATOM 774 O O . ARG A 1 94 ? 10.000 -3.224 -7.793 1.00 97.50 94 ARG A O 1
ATOM 781 N N . LYS A 1 95 ? 8.400 -1.814 -7.081 1.00 97.56 95 LYS A N 1
ATOM 782 C CA . LYS A 1 95 ? 8.372 -0.978 -8.297 1.00 97.56 95 LYS A CA 1
ATOM 783 C C . LYS A 1 95 ? 9.727 -0.360 -8.627 1.00 97.56 95 LYS A C 1
ATOM 785 O O . LYS A 1 95 ? 10.063 -0.157 -9.792 1.00 97.56 95 LYS A O 1
ATOM 790 N N . GLU A 1 96 ? 10.514 -0.007 -7.617 1.00 97.12 96 GLU A N 1
ATOM 791 C CA . GLU A 1 96 ? 11.875 0.479 -7.826 1.00 97.12 96 GLU A CA 1
ATOM 792 C C . GLU A 1 96 ? 12.788 -0.629 -8.361 1.00 97.12 96 GLU A C 1
ATOM 794 O O . GLU A 1 96 ? 13.530 -0.395 -9.315 1.00 97.12 96 GLU A O 1
ATOM 799 N N . SER A 1 97 ? 12.701 -1.837 -7.798 1.00 97.19 97 SER A N 1
ATOM 800 C CA . SER A 1 97 ? 13.475 -2.990 -8.270 1.00 97.19 97 SER A CA 1
ATOM 801 C C . SER A 1 97 ? 13.114 -3.394 -9.704 1.00 97.19 97 SER A C 1
ATOM 803 O O . SER A 1 97 ? 14.010 -3.634 -10.513 1.00 97.19 97 SER A O 1
ATOM 805 N N . GLU A 1 98 ? 11.825 -3.376 -10.051 1.00 97.81 98 GLU A N 1
ATOM 806 C CA . GLU A 1 98 ? 11.324 -3.665 -11.398 1.00 97.81 98 GLU A CA 1
ATOM 807 C C . GLU A 1 98 ? 11.845 -2.635 -12.403 1.00 97.81 98 GLU A C 1
ATOM 809 O O . GLU A 1 98 ? 12.461 -3.008 -13.399 1.00 97.81 98 GLU A O 1
ATOM 814 N N . ARG A 1 99 ? 11.716 -1.336 -12.100 1.00 98.00 99 ARG A N 1
ATOM 815 C CA . ARG A 1 99 ? 12.233 -0.269 -12.972 1.00 98.00 99 ARG A CA 1
ATOM 816 C C . ARG A 1 99 ? 13.745 -0.338 -13.156 1.00 98.00 99 ARG A C 1
ATOM 818 O O . ARG A 1 99 ? 14.228 -0.116 -14.263 1.00 98.00 99 ARG A O 1
ATOM 825 N N . LYS A 1 100 ? 14.500 -0.650 -12.098 1.00 97.44 100 LYS A N 1
ATOM 826 C CA . LYS A 1 100 ? 15.954 -0.861 -12.197 1.00 97.44 100 LYS A CA 1
ATOM 827 C C . LYS A 1 100 ? 16.270 -2.029 -13.127 1.00 97.44 100 LYS A C 1
ATOM 829 O O . LYS A 1 100 ? 17.087 -1.881 -14.029 1.00 97.44 100 LYS A O 1
ATOM 834 N N . GLN A 1 101 ? 15.568 -3.150 -12.974 1.00 97.44 101 GLN A N 1
ATOM 835 C CA . GLN A 1 101 ? 15.761 -4.316 -13.829 1.00 97.44 101 GLN A CA 1
ATOM 836 C C . GLN A 1 101 ? 15.401 -4.033 -15.297 1.00 97.44 101 GLN A C 1
ATOM 838 O O . GLN A 1 101 ? 16.129 -4.446 -16.200 1.00 97.44 101 GLN A O 1
ATOM 843 N N . GLU A 1 102 ? 14.298 -3.333 -15.555 1.00 97.31 102 GLU A N 1
ATOM 844 C CA . GLU A 1 102 ? 13.906 -2.906 -16.902 1.00 97.31 102 GLU A CA 1
ATOM 845 C C . GLU A 1 102 ? 14.945 -1.971 -17.522 1.00 97.31 102 GLU A C 1
ATOM 847 O O . GLU A 1 102 ? 15.340 -2.161 -18.675 1.00 97.31 102 GLU A O 1
ATOM 852 N N . HIS A 1 103 ? 15.438 -1.005 -16.747 1.00 97.00 103 HIS A N 1
ATOM 853 C CA . HIS A 1 103 ? 16.472 -0.079 -17.188 1.00 97.00 103 HIS A CA 1
ATOM 854 C C . HIS A 1 103 ? 17.782 -0.803 -17.525 1.00 97.00 103 HIS A C 1
ATOM 856 O O . HIS A 1 103 ? 18.360 -0.572 -18.587 1.00 97.00 103 HIS A O 1
ATOM 862 N N . ASP A 1 104 ? 18.215 -1.738 -16.679 1.00 97.75 104 ASP A N 1
ATOM 863 C CA . ASP A 1 104 ? 19.418 -2.537 -16.916 1.00 97.75 104 ASP A CA 1
ATOM 864 C C . ASP A 1 104 ? 19.281 -3.409 -18.169 1.00 97.75 104 ASP A C 1
ATOM 866 O O . ASP A 1 104 ? 20.210 -3.489 -18.980 1.00 97.75 104 ASP A O 1
ATOM 870 N N . ARG A 1 105 ? 18.106 -4.017 -18.383 1.00 97.50 105 ARG A N 1
ATOM 871 C CA . ARG A 1 105 ? 17.799 -4.765 -19.614 1.00 97.50 105 ARG A CA 1
ATOM 872 C C . ARG A 1 105 ? 17.858 -3.861 -20.843 1.00 97.50 105 ARG A C 1
ATOM 874 O O . ARG A 1 105 ? 18.473 -4.246 -21.837 1.00 97.50 105 ARG A O 1
ATOM 881 N N . ALA A 1 106 ? 17.284 -2.661 -20.775 1.00 97.38 106 ALA A N 1
ATOM 882 C CA . ALA A 1 106 ? 17.340 -1.691 -21.866 1.00 97.38 106 ALA A CA 1
ATOM 883 C C . ALA A 1 106 ? 18.787 -1.266 -22.170 1.00 97.38 106 ALA A C 1
ATOM 885 O O . ALA A 1 106 ? 19.201 -1.256 -23.329 1.00 97.38 106 ALA A O 1
ATOM 886 N N . ILE A 1 107 ? 19.603 -1.005 -21.141 1.00 97.81 107 ILE A N 1
ATOM 887 C CA . ILE A 1 107 ? 21.033 -0.708 -21.306 1.00 97.81 107 ILE A CA 1
ATOM 888 C C . ILE A 1 107 ? 21.760 -1.875 -21.981 1.00 97.81 107 ILE A C 1
ATOM 890 O O . ILE A 1 107 ? 22.580 -1.653 -22.875 1.00 97.81 107 ILE A O 1
ATOM 894 N N . GLN A 1 108 ? 21.495 -3.116 -21.571 1.00 97.44 108 GLN A N 1
ATOM 895 C CA . GLN A 1 108 ? 22.119 -4.296 -22.175 1.00 97.44 108 GLN A CA 1
ATOM 896 C C . GLN A 1 108 ? 21.727 -4.459 -23.647 1.00 97.44 108 GLN A C 1
ATOM 898 O O . GLN A 1 108 ? 22.598 -4.714 -24.481 1.00 97.44 108 GLN A O 1
ATOM 903 N N . GLN A 1 109 ? 20.451 -4.257 -23.983 1.00 97.50 109 GLN A N 1
ATOM 904 C CA . GLN A 1 109 ? 19.966 -4.295 -25.364 1.00 97.50 109 GLN A CA 1
ATOM 905 C C . GLN A 1 109 ? 20.638 -3.221 -26.221 1.00 97.50 109 GLN A C 1
ATOM 907 O O . GLN A 1 109 ? 21.201 -3.546 -27.266 1.00 97.50 109 GLN A O 1
ATOM 912 N N . LEU A 1 110 ? 20.676 -1.975 -25.741 1.00 97.94 110 LEU A N 1
ATOM 913 C CA . LEU A 1 110 ? 21.332 -0.868 -26.440 1.00 97.94 110 LEU A CA 1
ATOM 914 C C . LEU A 1 110 ? 22.835 -1.114 -26.624 1.00 97.94 110 LEU A C 1
ATOM 916 O O . LEU A 1 110 ? 23.389 -0.818 -27.682 1.00 97.94 110 LEU A O 1
ATOM 920 N N . LYS A 1 111 ? 23.515 -1.697 -25.628 1.00 97.44 111 LYS A N 1
ATOM 921 C CA . LYS A 1 111 ? 24.926 -2.097 -25.753 1.00 97.44 111 LYS A CA 1
ATOM 922 C C . LYS A 1 111 ? 25.111 -3.180 -26.816 1.00 97.44 111 LYS A C 1
ATOM 924 O O . LYS A 1 111 ? 26.015 -3.063 -27.640 1.00 97.44 111 LYS A O 1
ATOM 929 N N . ALA A 1 112 ? 24.266 -4.209 -26.821 1.00 97.50 112 ALA A N 1
ATOM 930 C CA . ALA A 1 112 ? 24.331 -5.283 -27.807 1.00 97.50 112 ALA A CA 1
ATOM 931 C C . ALA A 1 112 ? 24.058 -4.769 -29.229 1.00 97.50 112 ALA A C 1
ATOM 933 O O . ALA A 1 112 ? 24.770 -5.129 -30.167 1.00 97.50 112 ALA A O 1
ATOM 934 N N . GLU A 1 113 ? 23.064 -3.898 -29.393 1.00 97.44 113 GLU A N 1
ATOM 935 C CA . GLU A 1 113 ? 22.745 -3.256 -30.666 1.00 97.44 113 GLU A CA 1
ATOM 936 C C . GLU A 1 113 ? 23.889 -2.363 -31.150 1.00 97.44 113 GLU A C 1
ATOM 938 O O . GLU A 1 113 ? 24.327 -2.494 -32.294 1.00 97.44 113 GLU A O 1
ATOM 943 N N . LYS A 1 114 ? 24.457 -1.535 -30.266 1.00 97.38 114 LYS A N 1
ATOM 944 C CA . LYS A 1 114 ? 25.637 -0.722 -30.575 1.00 97.38 114 LYS A CA 1
ATOM 945 C C . LYS A 1 114 ? 26.793 -1.583 -31.083 1.00 97.38 114 LYS A C 1
ATOM 947 O O . LYS A 1 114 ? 27.398 -1.242 -32.096 1.00 97.38 114 LYS A O 1
ATOM 952 N N . THR A 1 115 ? 27.087 -2.706 -30.428 1.00 97.06 115 THR A N 1
ATOM 953 C CA . THR A 1 115 ? 28.142 -3.630 -30.874 1.00 97.06 115 THR A CA 1
ATOM 954 C C . THR A 1 115 ? 27.827 -4.231 -32.244 1.00 97.06 115 THR A C 1
ATOM 956 O O . THR A 1 115 ? 28.700 -4.257 -33.108 1.00 97.06 115 THR A O 1
ATOM 959 N N . LYS A 1 116 ? 26.577 -4.645 -32.493 1.00 96.56 116 LYS A N 1
ATOM 960 C CA . LYS A 1 116 ? 26.149 -5.137 -33.815 1.00 96.56 116 LYS A CA 1
ATOM 961 C C . LYS A 1 116 ? 26.339 -4.080 -34.904 1.00 96.56 116 LYS A C 1
ATOM 963 O O . LYS A 1 116 ? 26.829 -4.405 -35.980 1.00 96.56 116 LYS A O 1
ATOM 968 N N . LEU A 1 117 ? 25.976 -2.828 -34.631 1.00 95.94 117 LEU A N 1
ATOM 969 C CA . LEU A 1 117 ? 26.149 -1.720 -35.573 1.00 95.94 117 LEU A CA 1
ATOM 970 C C . LEU A 1 117 ? 27.627 -1.411 -35.831 1.00 95.94 117 LEU A C 1
ATOM 972 O O . LEU A 1 117 ? 28.000 -1.157 -36.973 1.00 95.94 117 LEU A O 1
ATOM 976 N N . ILE A 1 118 ? 28.478 -1.473 -34.803 1.00 95.19 118 ILE A N 1
ATOM 977 C CA . ILE A 1 118 ? 29.930 -1.312 -34.956 1.00 95.19 118 ILE A CA 1
ATOM 978 C C . ILE A 1 118 ? 30.510 -2.429 -35.828 1.00 95.19 118 ILE A C 1
ATOM 980 O O . ILE A 1 118 ? 31.276 -2.130 -36.740 1.00 95.19 118 ILE A O 1
ATOM 984 N N . ASN A 1 119 ? 30.126 -3.685 -35.589 1.00 95.06 119 ASN A N 1
ATOM 985 C CA . ASN A 1 119 ? 30.597 -4.816 -36.388 1.00 95.06 119 ASN A CA 1
ATOM 986 C C . ASN A 1 119 ? 30.168 -4.670 -37.851 1.00 95.06 119 ASN A C 1
ATOM 988 O O . ASN A 1 119 ? 31.028 -4.681 -38.725 1.00 95.06 119 ASN A O 1
ATOM 992 N N . LYS A 1 120 ? 28.886 -4.373 -38.108 1.00 93.44 120 LYS A N 1
ATOM 993 C CA . LYS A 1 120 ? 28.390 -4.076 -39.463 1.00 93.44 120 LYS A CA 1
ATOM 994 C C . LYS A 1 120 ? 29.170 -2.945 -40.125 1.00 93.44 120 LYS A C 1
ATOM 996 O O . LYS A 1 120 ? 29.603 -3.069 -41.261 1.00 93.44 120 LYS A O 1
ATOM 1001 N N . ARG A 1 121 ? 29.401 -1.840 -39.409 1.00 92.75 121 ARG A N 1
ATOM 1002 C CA . ARG A 1 121 ? 30.196 -0.715 -39.923 1.00 92.75 121 ARG A CA 1
ATOM 1003 C C . ARG A 1 121 ? 31.616 -1.146 -40.299 1.00 92.75 121 ARG A C 1
ATOM 1005 O O . ARG A 1 121 ? 32.149 -0.648 -41.283 1.00 92.75 121 ARG A O 1
ATOM 1012 N N . ASN A 1 122 ? 32.228 -2.037 -39.524 1.00 91.81 122 ASN A N 1
ATOM 1013 C CA . ASN A 1 122 ? 33.573 -2.543 -39.790 1.00 91.81 122 ASN A CA 1
ATOM 1014 C C . ASN A 1 122 ? 33.606 -3.575 -40.939 1.00 91.81 122 ASN A C 1
ATOM 1016 O O . ASN A 1 122 ? 34.657 -3.755 -41.546 1.00 91.81 122 ASN A O 1
ATOM 1020 N N . GLU A 1 123 ? 32.480 -4.220 -41.255 1.00 91.44 123 GLU A N 1
ATOM 1021 C CA . GLU A 1 123 ? 32.326 -5.149 -42.387 1.00 91.44 123 GLU A CA 1
ATOM 1022 C C . GLU A 1 123 ? 32.127 -4.414 -43.727 1.00 91.44 123 GLU A C 1
ATOM 1024 O O . GLU A 1 123 ? 32.611 -4.884 -44.757 1.00 91.44 123 GLU A O 1
ATOM 1029 N N . ILE A 1 124 ? 31.510 -3.222 -43.718 1.00 87.75 124 ILE A N 1
ATOM 1030 C CA . ILE A 1 124 ? 31.257 -2.406 -44.924 1.00 87.75 124 ILE A CA 1
ATOM 1031 C C . ILE A 1 124 ? 32.511 -2.219 -45.807 1.00 87.75 124 ILE A C 1
ATOM 1033 O O . ILE A 1 124 ? 32.406 -2.431 -47.014 1.00 87.75 124 ILE A O 1
ATOM 1037 N N . PRO A 1 125 ? 33.706 -1.855 -45.290 1.00 88.94 125 PRO A N 1
ATOM 1038 C CA . PRO A 1 125 ? 34.904 -1.726 -46.122 1.00 88.94 125 PRO A CA 1
ATOM 1039 C C . PRO A 1 125 ? 35.288 -3.018 -46.852 1.00 88.94 125 PRO A C 1
ATOM 1041 O O . PRO A 1 125 ? 35.695 -2.961 -48.011 1.00 88.94 125 PRO A O 1
ATOM 1044 N N . ALA A 1 126 ? 35.141 -4.175 -46.198 1.00 86.31 126 ALA A N 1
ATOM 1045 C CA . ALA A 1 126 ? 35.440 -5.471 -46.800 1.00 86.31 126 ALA A CA 1
ATOM 1046 C C . ALA A 1 126 ? 34.408 -5.837 -47.879 1.00 86.31 126 ALA A C 1
ATOM 1048 O O . ALA A 1 126 ? 34.780 -6.311 -48.953 1.00 86.31 126 ALA A O 1
ATOM 1049 N N . GLU A 1 127 ? 33.124 -5.554 -47.638 1.00 83.94 127 GLU A N 1
ATOM 1050 C CA . GLU A 1 127 ? 32.063 -5.734 -48.636 1.00 83.94 127 GLU A CA 1
ATOM 1051 C C . GLU A 1 127 ? 32.253 -4.820 -49.854 1.00 83.94 127 GLU A C 1
ATOM 1053 O O . GLU A 1 127 ? 32.127 -5.277 -50.993 1.00 83.94 127 GLU A O 1
ATOM 1058 N N . ILE A 1 128 ? 32.614 -3.549 -49.636 1.00 83.38 128 ILE A N 1
ATOM 1059 C CA . ILE A 1 128 ? 32.937 -2.603 -50.712 1.00 83.38 128 ILE A CA 1
ATOM 1060 C C . ILE A 1 128 ? 34.143 -3.110 -51.505 1.00 83.38 128 ILE A C 1
ATOM 1062 O O . ILE A 1 128 ? 34.076 -3.142 -52.731 1.00 83.38 128 ILE A O 1
ATOM 1066 N N . ALA A 1 129 ? 35.219 -3.544 -50.841 1.00 83.94 129 ALA A N 1
ATOM 1067 C CA . ALA A 1 129 ? 36.406 -4.075 -51.511 1.00 83.94 129 ALA A CA 1
ATOM 1068 C C . ALA A 1 129 ? 36.068 -5.296 -52.383 1.00 83.94 129 ALA A C 1
ATOM 1070 O O . ALA A 1 129 ? 36.406 -5.316 -53.567 1.00 83.94 129 ALA A O 1
ATOM 1071 N N . ALA A 1 130 ? 35.318 -6.262 -51.845 1.00 83.62 130 ALA A N 1
ATOM 1072 C CA . ALA A 1 130 ? 34.875 -7.440 -52.590 1.00 83.62 130 ALA A CA 1
ATOM 1073 C C . ALA A 1 130 ? 33.928 -7.084 -53.756 1.00 83.62 130 ALA A C 1
ATOM 1075 O O . ALA A 1 130 ? 33.962 -7.714 -54.817 1.00 83.62 130 ALA A O 1
ATOM 1076 N N . GLY A 1 131 ? 33.072 -6.073 -53.581 1.00 83.12 131 GLY A N 1
ATOM 1077 C CA . GLY A 1 131 ? 32.202 -5.550 -54.635 1.00 83.12 131 GLY A CA 1
ATOM 1078 C C . GLY A 1 131 ? 32.986 -4.872 -55.760 1.00 83.12 131 GLY A C 1
ATOM 1079 O O . GLY A 1 131 ? 32.734 -5.145 -56.935 1.00 83.12 131 GLY A O 1
ATOM 1080 N N . VAL A 1 132 ? 33.967 -4.037 -55.406 1.00 80.50 132 VAL A N 1
ATOM 1081 C CA . VAL A 1 132 ? 34.877 -3.370 -56.348 1.00 80.50 132 VAL A CA 1
ATOM 1082 C C . VAL A 1 132 ? 35.694 -4.403 -57.120 1.00 80.50 132 VAL A C 1
ATOM 1084 O O . VAL A 1 132 ? 35.740 -4.324 -58.345 1.00 80.50 132 VAL A O 1
ATOM 1087 N N . GLU A 1 133 ? 36.253 -5.414 -56.453 1.00 81.69 133 GLU A N 1
ATOM 1088 C CA . GLU A 1 133 ? 37.011 -6.498 -57.091 1.00 81.69 133 GLU A CA 1
ATOM 1089 C C . GLU A 1 133 ? 36.169 -7.268 -58.119 1.00 81.69 133 GLU A C 1
ATOM 1091 O O . GLU A 1 133 ? 36.618 -7.510 -59.238 1.00 81.69 133 GLU A O 1
ATOM 1096 N N . LYS A 1 134 ? 34.908 -7.586 -57.798 1.00 82.62 134 LYS A N 1
ATOM 1097 C CA . LYS A 1 134 ? 33.987 -8.256 -58.736 1.00 82.62 134 LYS A CA 1
ATOM 1098 C C . LYS A 1 134 ? 33.543 -7.358 -59.893 1.00 82.62 134 LYS A C 1
ATOM 1100 O O . LYS A 1 134 ? 33.252 -7.854 -60.985 1.00 82.62 134 LYS A O 1
ATOM 1105 N N . ALA A 1 135 ? 33.434 -6.053 -59.663 1.00 78.12 135 ALA A N 1
ATOM 1106 C CA . ALA A 1 135 ? 32.984 -5.093 -60.665 1.00 78.12 135 ALA A CA 1
ATOM 1107 C C . ALA A 1 135 ? 34.110 -4.681 -61.629 1.00 78.12 135 ALA A C 1
ATOM 1109 O O . ALA A 1 135 ? 33.863 -4.541 -62.829 1.00 78.12 135 ALA A O 1
ATOM 1110 N N . LEU A 1 136 ? 35.341 -4.544 -61.128 1.00 77.00 136 LEU A N 1
ATOM 1111 C CA . LEU A 1 136 ? 36.547 -4.164 -61.870 1.00 77.00 136 LEU A CA 1
ATOM 1112 C C . LEU A 1 136 ? 36.715 -4.894 -63.214 1.00 77.00 136 LEU A C 1
ATOM 1114 O O . LEU A 1 136 ? 36.802 -4.203 -64.231 1.00 77.00 136 LEU A O 1
ATOM 1118 N N . PRO A 1 137 ? 36.688 -6.240 -63.301 1.00 80.44 137 PRO A N 1
ATOM 1119 C CA . PRO A 1 137 ? 36.891 -6.935 -64.570 1.00 80.44 137 PRO A CA 1
ATOM 1120 C C . PRO A 1 137 ? 35.799 -6.613 -65.596 1.00 80.44 137 PRO A C 1
ATOM 1122 O O . PRO A 1 137 ? 36.095 -6.477 -66.782 1.00 80.44 137 PRO A O 1
ATOM 1125 N N . LYS A 1 138 ? 34.546 -6.402 -65.164 1.00 78.25 138 LYS A N 1
ATOM 1126 C CA . LYS A 1 138 ? 33.448 -6.015 -66.067 1.00 78.25 138 LYS A CA 1
ATOM 1127 C C . LYS A 1 138 ? 33.634 -4.603 -66.618 1.00 78.25 138 LYS A C 1
ATOM 1129 O O . LYS A 1 138 ? 33.351 -4.372 -67.793 1.00 78.25 138 LYS A O 1
ATOM 1134 N N . TYR A 1 139 ? 34.100 -3.666 -65.792 1.00 72.38 139 TYR A N 1
ATOM 1135 C CA . TYR A 1 139 ? 34.392 -2.300 -66.232 1.00 72.38 139 TYR A CA 1
ATOM 1136 C C . TYR A 1 139 ? 35.611 -2.252 -67.155 1.00 72.38 139 TYR A C 1
ATOM 1138 O O . TYR A 1 139 ? 35.533 -1.637 -68.217 1.00 72.38 139 TYR A O 1
ATOM 1146 N N . VAL A 1 140 ? 36.694 -2.954 -66.809 1.00 75.06 140 VAL A N 1
ATOM 1147 C CA . VAL A 1 140 ? 37.912 -3.031 -67.630 1.00 75.06 140 VAL A CA 1
ATOM 1148 C C . VAL A 1 140 ? 37.623 -3.684 -68.982 1.00 75.06 140 VAL A C 1
ATOM 1150 O O . VAL A 1 140 ? 38.031 -3.144 -70.007 1.00 75.06 140 VAL A O 1
ATOM 1153 N N . MET A 1 141 ? 36.853 -4.778 -69.026 1.00 70.50 141 MET A N 1
ATOM 1154 C CA . MET A 1 141 ? 36.445 -5.404 -70.292 1.00 70.50 141 MET A CA 1
ATOM 1155 C C . MET A 1 141 ? 35.620 -4.459 -71.171 1.00 70.50 141 MET A C 1
ATOM 1157 O O . MET A 1 141 ? 35.908 -4.325 -72.359 1.00 70.50 141 MET A O 1
ATOM 1161 N N . LYS A 1 142 ? 34.630 -3.760 -70.601 1.00 71.62 142 LYS A N 1
ATOM 1162 C CA . LYS A 1 142 ? 33.827 -2.781 -71.353 1.00 71.62 142 LYS A CA 1
ATOM 1163 C C . LYS A 1 142 ? 34.672 -1.610 -71.862 1.00 71.62 142 LYS A C 1
ATOM 1165 O O . LYS A 1 142 ? 34.487 -1.185 -73.000 1.00 71.62 142 LYS A O 1
ATOM 1170 N N . ALA A 1 143 ? 35.612 -1.114 -71.057 1.00 67.25 143 ALA A N 1
ATOM 1171 C CA . ALA A 1 143 ? 36.524 -0.042 -71.450 1.00 67.25 143 ALA A CA 1
ATOM 1172 C C . ALA A 1 143 ? 37.490 -0.483 -72.567 1.00 67.25 143 ALA A C 1
ATOM 1174 O O . ALA A 1 143 ? 37.653 0.229 -73.558 1.00 67.25 143 ALA A O 1
ATOM 1175 N N . ALA A 1 144 ? 38.066 -1.684 -72.463 1.00 64.31 144 ALA A N 1
ATOM 1176 C CA . ALA A 1 144 ? 38.939 -2.256 -73.488 1.00 64.31 144 ALA A CA 1
ATOM 1177 C C . ALA A 1 144 ? 38.195 -2.490 -74.816 1.00 64.31 144 ALA A C 1
ATOM 1179 O O . ALA A 1 144 ? 38.717 -2.194 -75.894 1.00 64.31 144 ALA A O 1
ATOM 1180 N N . GLN A 1 145 ? 36.945 -2.956 -74.748 1.00 62.06 145 GLN A N 1
ATOM 1181 C CA . GLN A 1 145 ? 36.105 -3.181 -75.925 1.00 62.06 145 GLN A CA 1
ATOM 1182 C C . GLN A 1 145 ? 35.690 -1.867 -76.611 1.00 62.06 145 GLN A C 1
ATOM 1184 O O . GLN A 1 145 ? 35.638 -1.803 -77.840 1.00 62.06 145 GLN A O 1
ATOM 1189 N N . ALA A 1 146 ? 35.454 -0.802 -75.840 1.00 60.38 146 ALA A N 1
ATOM 1190 C CA . ALA A 1 146 ? 35.147 0.523 -76.378 1.00 60.38 146 ALA A CA 1
ATOM 1191 C C . ALA A 1 146 ? 36.358 1.174 -77.074 1.00 60.38 146 ALA A C 1
ATOM 1193 O O . ALA A 1 146 ? 36.198 1.822 -78.111 1.00 60.38 146 ALA A O 1
ATOM 1194 N N . HIS A 1 147 ? 37.571 0.968 -76.551 1.00 58.03 147 HIS A N 1
ATOM 1195 C CA . HIS A 1 147 ? 38.786 1.572 -77.103 1.00 58.03 147 HIS A CA 1
ATOM 1196 C C . HIS A 1 147 ? 39.207 0.954 -78.451 1.00 58.03 147 HIS A C 1
ATOM 1198 O O . HIS A 1 147 ? 39.636 1.675 -79.349 1.00 58.03 147 HIS A O 1
ATOM 1204 N N . ASN A 1 148 ? 39.040 -0.361 -78.649 1.00 55.59 148 ASN A N 1
ATOM 1205 C CA . ASN A 1 148 ? 39.580 -1.036 -79.840 1.00 55.59 148 ASN A CA 1
ATOM 1206 C C . ASN A 1 148 ? 38.726 -0.886 -81.122 1.00 55.59 148 ASN A C 1
ATOM 1208 O O . ASN A 1 148 ? 39.208 -1.128 -82.223 1.00 55.59 148 ASN A O 1
ATOM 1212 N N . SER A 1 149 ? 37.464 -0.462 -81.015 1.00 55.97 149 SER A N 1
ATOM 1213 C CA . SER A 1 149 ? 36.536 -0.426 -82.163 1.00 55.97 149 SER A CA 1
ATOM 1214 C C . SER A 1 149 ? 36.633 0.858 -83.006 1.00 55.97 149 SER A C 1
ATOM 1216 O O . SER A 1 149 ? 36.471 0.832 -84.229 1.00 55.97 149 SER A O 1
ATOM 1218 N N . HIS A 1 150 ? 36.925 2.005 -82.384 1.00 61.88 150 HIS A N 1
ATOM 1219 C CA . HIS A 1 150 ? 36.813 3.300 -83.066 1.00 61.88 150 HIS A CA 1
ATOM 1220 C C . HIS A 1 150 ? 38.059 3.724 -83.852 1.00 61.88 150 HIS A C 1
ATOM 1222 O O . HIS A 1 150 ? 37.918 4.377 -84.888 1.00 61.88 150 HIS A O 1
ATOM 1228 N N . TRP A 1 151 ? 39.266 3.366 -83.403 1.00 66.94 151 TRP A N 1
ATOM 1229 C CA . TRP A 1 151 ? 40.500 3.780 -84.082 1.00 66.94 151 TRP A CA 1
ATOM 1230 C C . TRP A 1 151 ? 40.725 3.006 -85.390 1.00 66.94 151 TRP A C 1
ATOM 1232 O O . TRP A 1 151 ? 41.053 3.615 -86.406 1.00 66.94 151 TRP A O 1
ATOM 1242 N N . PHE A 1 152 ? 40.432 1.701 -85.408 1.00 69.38 152 PHE A N 1
ATOM 1243 C CA . PHE A 1 152 ? 40.560 0.866 -86.606 1.00 69.38 152 PHE A CA 1
ATOM 1244 C C . PHE A 1 152 ? 39.576 1.295 -87.705 1.00 69.38 152 PHE A C 1
ATOM 1246 O O . PHE A 1 152 ? 39.950 1.451 -88.865 1.00 69.38 152 PHE A O 1
ATOM 1253 N N . ARG A 1 153 ? 38.324 1.600 -87.332 1.00 72.56 153 ARG A N 1
ATOM 1254 C CA . ARG A 1 153 ? 37.326 2.161 -88.260 1.00 72.56 153 ARG A CA 1
ATOM 1255 C C . ARG A 1 153 ? 37.725 3.531 -88.806 1.00 72.56 153 ARG A C 1
ATOM 1257 O O . ARG A 1 153 ? 37.487 3.800 -89.979 1.00 72.56 153 ARG A O 1
ATOM 1264 N N . ARG A 1 154 ? 38.336 4.392 -87.983 1.00 71.25 154 ARG A N 1
ATOM 1265 C CA . ARG A 1 154 ? 38.859 5.691 -88.440 1.00 71.25 154 ARG A CA 1
ATOM 1266 C C . ARG A 1 154 ? 40.014 5.524 -89.425 1.00 71.25 154 ARG A C 1
ATOM 1268 O O . ARG A 1 154 ? 40.035 6.245 -90.413 1.00 71.25 154 ARG A O 1
ATOM 1275 N N . LEU A 1 155 ? 40.908 4.561 -89.203 1.00 70.25 155 LEU A N 1
ATOM 1276 C CA . LEU A 1 155 ? 42.016 4.272 -90.116 1.00 70.25 155 LEU A CA 1
ATOM 1277 C C . LEU A 1 155 ? 41.511 3.778 -91.484 1.00 70.25 155 LEU A C 1
ATOM 1279 O O . LEU A 1 155 ? 41.948 4.270 -92.522 1.00 70.25 155 LEU A O 1
ATOM 1283 N N . CYS A 1 156 ? 40.531 2.869 -91.496 1.00 73.56 156 CYS A N 1
ATOM 1284 C CA . CYS A 1 156 ? 39.916 2.390 -92.736 1.00 73.56 156 CYS A CA 1
ATOM 1285 C C . CYS A 1 156 ? 39.135 3.495 -93.469 1.00 73.56 156 CYS A C 1
ATOM 1287 O O . CYS A 1 156 ? 39.275 3.631 -94.680 1.00 73.56 156 CYS A O 1
ATOM 1289 N N . ASN A 1 157 ? 38.362 4.324 -92.758 1.00 70.81 157 ASN A N 1
ATOM 1290 C CA . ASN A 1 157 ? 37.663 5.455 -93.383 1.00 70.81 157 ASN A CA 1
ATOM 1291 C C . ASN A 1 157 ? 38.627 6.533 -93.895 1.00 70.81 157 ASN A C 1
ATOM 1293 O O . ASN A 1 157 ? 38.335 7.169 -94.903 1.00 70.81 157 ASN A O 1
ATOM 1297 N N . TRP A 1 158 ? 39.773 6.732 -93.238 1.00 66.38 158 TRP A N 1
ATOM 1298 C CA . TRP A 1 158 ? 40.821 7.634 -93.719 1.00 66.38 158 TRP A CA 1
ATOM 1299 C C . TRP A 1 158 ? 41.454 7.122 -95.023 1.00 66.38 158 TRP A C 1
ATOM 1301 O O . TRP A 1 158 ? 41.581 7.889 -95.977 1.00 66.38 158 TRP A O 1
ATOM 1311 N N . LEU A 1 159 ? 41.749 5.818 -95.110 1.00 63.66 159 LEU A N 1
ATOM 1312 C CA . LEU A 1 159 ? 42.250 5.189 -96.340 1.00 63.66 159 LEU A CA 1
ATOM 1313 C C . LEU A 1 159 ? 41.258 5.301 -97.506 1.00 63.66 159 LEU A C 1
ATOM 1315 O O . LEU A 1 159 ? 41.664 5.567 -98.633 1.00 63.66 159 LEU A O 1
ATOM 1319 N N . VAL A 1 160 ? 39.962 5.135 -97.237 1.00 59.50 160 VAL A N 1
ATOM 1320 C CA . VAL A 1 160 ? 38.911 5.187 -98.268 1.00 59.50 160 VAL A CA 1
ATOM 1321 C C . VAL A 1 160 ? 38.540 6.627 -98.653 1.00 59.50 160 VAL A C 1
ATOM 1323 O O . VAL A 1 160 ? 38.152 6.872 -99.791 1.00 59.50 160 VAL A O 1
ATOM 1326 N N . GLY A 1 161 ? 38.666 7.589 -97.735 1.00 61.12 161 GLY A N 1
ATOM 1327 C CA . GLY A 1 161 ? 38.147 8.948 -97.920 1.00 61.12 161 GLY A CA 1
ATOM 1328 C C . GLY A 1 161 ? 39.131 9.994 -98.451 1.00 61.12 161 GLY A C 1
ATOM 1329 O O . GLY A 1 161 ? 38.674 11.028 -98.926 1.00 61.12 161 GLY A O 1
ATOM 1330 N N . GLY A 1 162 ? 40.451 9.778 -98.368 1.00 56.50 162 GLY A N 1
ATOM 1331 C CA . GLY A 1 162 ? 41.414 10.871 -98.601 1.00 56.50 162 GLY A CA 1
ATOM 1332 C C . GLY A 1 162 ? 42.700 10.542 -99.358 1.00 56.50 162 GLY A C 1
ATOM 1333 O O . GLY A 1 162 ? 43.450 11.460 -99.669 1.00 56.50 162 GLY A O 1
ATOM 1334 N N . PHE A 1 163 ? 42.971 9.275 -99.687 1.00 54.84 163 PHE A N 1
ATOM 1335 C CA . PHE A 1 163 ? 44.256 8.858 -100.276 1.00 54.84 163 PHE A CA 1
ATOM 1336 C C . PHE A 1 163 ? 44.122 8.198 -101.663 1.00 54.84 163 PHE A C 1
ATOM 1338 O O . PHE A 1 163 ? 45.045 7.548 -102.148 1.00 54.84 163 PHE A O 1
ATOM 1345 N N . ALA A 1 164 ? 42.972 8.361 -102.328 1.00 58.22 164 ALA A N 1
ATOM 1346 C CA . ALA A 1 164 ? 42.688 7.707 -103.608 1.00 58.22 164 ALA A CA 1
ATOM 1347 C C . ALA A 1 164 ? 43.467 8.300 -104.801 1.00 58.22 164 ALA A C 1
ATOM 1349 O O . ALA A 1 164 ? 43.775 7.567 -105.732 1.00 58.22 164 ALA A O 1
ATOM 1350 N N . GLY A 1 165 ? 43.834 9.587 -104.781 1.00 58.25 165 GLY A N 1
ATOM 1351 C CA . GLY A 1 165 ? 44.489 10.238 -105.928 1.00 58.25 165 GLY A CA 1
ATOM 1352 C C . GLY A 1 165 ? 45.916 9.741 -106.190 1.00 58.25 165 GLY A C 1
ATOM 1353 O O . GLY A 1 165 ? 46.229 9.280 -107.285 1.00 58.25 165 GLY A O 1
ATOM 1354 N N . TYR A 1 166 ? 46.773 9.773 -105.167 1.00 62.84 166 TYR A N 1
ATOM 1355 C CA . TYR A 1 166 ? 48.182 9.387 -105.306 1.00 62.84 166 TYR A CA 1
ATOM 1356 C C . TYR A 1 166 ? 48.383 7.868 -105.338 1.00 62.84 166 TYR A C 1
ATOM 1358 O O . TYR A 1 166 ? 49.208 7.378 -106.107 1.00 62.84 166 TYR A O 1
ATOM 1366 N N . ALA A 1 167 ? 47.602 7.103 -104.563 1.00 64.31 167 ALA A N 1
ATOM 1367 C CA . ALA A 1 167 ? 47.684 5.644 -104.587 1.00 64.31 167 ALA A CA 1
ATOM 1368 C C . ALA A 1 167 ? 47.163 5.053 -105.908 1.00 64.31 167 ALA A C 1
ATOM 1370 O O . ALA A 1 167 ? 47.787 4.135 -106.435 1.00 64.31 167 ALA A O 1
ATOM 1371 N N . ALA A 1 168 ? 46.083 5.593 -106.490 1.00 63.31 168 ALA A N 1
ATOM 1372 C CA . ALA A 1 168 ? 45.620 5.154 -107.809 1.00 63.31 168 ALA A CA 1
ATOM 1373 C C . ALA A 1 168 ? 46.637 5.491 -108.908 1.00 63.31 168 ALA A C 1
ATOM 1375 O O . ALA A 1 168 ? 46.902 4.648 -109.762 1.00 63.31 168 ALA A O 1
ATOM 1376 N N . GLY A 1 169 ? 47.264 6.674 -108.847 1.00 64.88 169 GLY A N 1
ATOM 1377 C CA . GLY A 1 169 ? 48.357 7.045 -109.749 1.00 64.88 169 GLY A CA 1
ATOM 1378 C C . GLY A 1 169 ? 49.534 6.069 -109.671 1.00 64.88 169 GLY A C 1
ATOM 1379 O O . GLY A 1 169 ? 49.973 5.556 -110.697 1.00 64.88 169 GLY A O 1
ATOM 1380 N N . LEU A 1 170 ? 49.983 5.721 -108.459 1.00 70.56 170 LEU A N 1
ATOM 1381 C CA . LEU A 1 170 ? 51.055 4.741 -108.245 1.00 70.56 170 LEU A CA 1
ATOM 1382 C C . LEU A 1 170 ? 50.696 3.342 -108.762 1.00 70.56 170 LEU A C 1
ATOM 1384 O O . LEU A 1 170 ? 51.546 2.673 -109.350 1.00 70.56 170 LEU A O 1
ATOM 1388 N N . VAL A 1 171 ? 49.448 2.903 -108.584 1.00 72.69 171 VAL A N 1
ATOM 1389 C CA . VAL A 1 171 ? 48.974 1.607 -109.096 1.00 72.69 171 VAL A CA 1
ATOM 1390 C C . VAL A 1 171 ? 48.927 1.598 -110.624 1.00 72.69 171 VAL A C 1
ATOM 1392 O O . VAL A 1 171 ? 49.390 0.633 -111.227 1.00 72.69 171 VAL A O 1
ATOM 1395 N N . ILE A 1 172 ? 48.432 2.665 -111.259 1.00 72.19 172 ILE A N 1
ATOM 1396 C CA . ILE A 1 172 ? 48.380 2.776 -112.726 1.00 72.19 172 ILE A CA 1
ATOM 1397 C C . ILE A 1 172 ? 49.794 2.816 -113.307 1.00 72.19 172 ILE A C 1
ATOM 1399 O O . ILE A 1 172 ? 50.093 2.050 -114.214 1.00 72.19 172 ILE A O 1
ATOM 1403 N N . VAL A 1 173 ? 50.691 3.634 -112.752 1.00 74.38 173 VAL A N 1
ATOM 1404 C CA . VAL A 1 173 ? 52.100 3.696 -113.174 1.00 74.38 173 VAL A CA 1
ATOM 1405 C C . VAL A 1 173 ? 52.774 2.330 -113.032 1.00 74.38 173 VAL A C 1
ATOM 1407 O O . VAL A 1 173 ? 53.421 1.864 -113.967 1.00 74.38 173 VAL A O 1
ATOM 1410 N N . SER A 1 174 ? 52.574 1.650 -111.900 1.00 72.56 174 SER A N 1
ATOM 1411 C CA . SER A 1 174 ? 53.141 0.315 -111.668 1.00 72.56 174 SER A CA 1
ATOM 1412 C C . SER A 1 174 ? 52.595 -0.714 -112.661 1.00 72.56 174 SER A C 1
ATOM 1414 O O . SER A 1 174 ? 53.355 -1.530 -113.181 1.00 72.56 174 SER A O 1
ATOM 1416 N N . ALA A 1 175 ? 5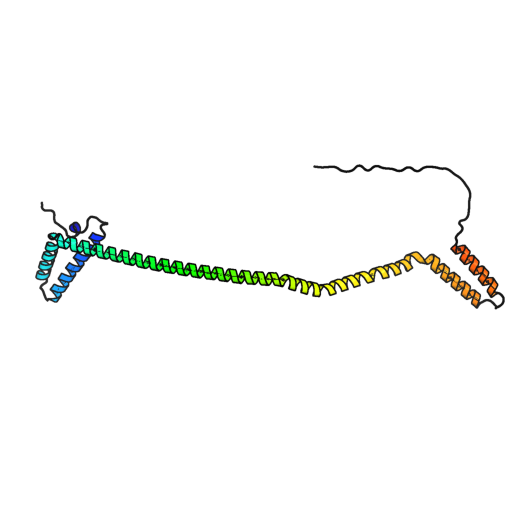1.296 -0.660 -112.969 1.00 75.75 175 ALA A N 1
ATOM 1417 C CA . ALA A 1 175 ? 50.666 -1.530 -113.957 1.00 75.75 175 ALA A CA 1
ATOM 1418 C C . ALA A 1 175 ? 51.183 -1.259 -115.381 1.00 75.75 175 ALA A C 1
ATOM 1420 O O . ALA A 1 175 ? 51.462 -2.208 -116.110 1.00 75.75 175 ALA A O 1
ATOM 1421 N N . THR A 1 176 ? 51.378 0.006 -115.762 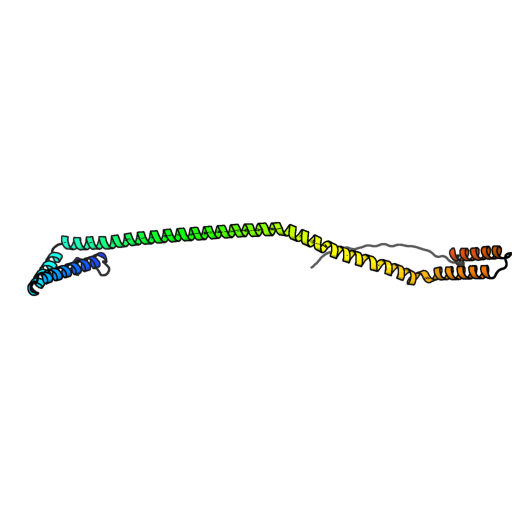1.00 71.56 176 THR A N 1
ATOM 1422 C CA . THR A 1 176 ? 51.922 0.391 -117.075 1.00 71.56 176 THR A CA 1
ATOM 1423 C C . THR A 1 176 ? 53.380 -0.040 -117.226 1.00 71.56 176 THR A C 1
ATOM 1425 O O . THR A 1 176 ? 53.746 -0.601 -118.256 1.00 71.56 176 THR A O 1
ATOM 1428 N N . VAL A 1 177 ? 54.205 0.138 -116.188 1.00 72.94 177 VAL A N 1
ATOM 1429 C CA . VAL A 1 177 ? 55.600 -0.333 -116.182 1.00 72.94 177 VAL A CA 1
ATOM 1430 C C . VAL A 1 177 ? 55.659 -1.858 -116.288 1.00 72.94 177 VAL A C 1
ATOM 1432 O O . VAL A 1 177 ? 56.423 -2.377 -117.098 1.00 72.94 177 VAL A O 1
ATOM 1435 N N . LEU A 1 178 ? 54.817 -2.587 -115.547 1.00 77.25 178 LEU A N 1
ATOM 1436 C CA . LEU A 1 178 ? 54.730 -4.049 -115.645 1.00 77.25 178 LEU A CA 1
ATOM 1437 C C . LEU A 1 178 ? 54.259 -4.518 -117.029 1.00 77.25 178 LEU A C 1
ATOM 1439 O O . LEU A 1 178 ? 54.798 -5.490 -117.558 1.00 77.25 178 LEU A O 1
ATOM 1443 N N . PHE A 1 179 ? 53.297 -3.822 -117.636 1.00 77.00 179 PHE A N 1
ATOM 1444 C CA . PHE A 1 179 ? 52.800 -4.133 -118.976 1.00 77.00 179 PHE A CA 1
ATOM 1445 C C . PHE A 1 179 ? 53.867 -3.904 -120.057 1.00 77.00 179 PHE A C 1
ATOM 1447 O O . PHE A 1 179 ? 54.077 -4.766 -120.909 1.00 77.00 179 PHE A O 1
ATOM 1454 N N . LEU A 1 180 ? 54.604 -2.792 -119.987 1.00 69.75 180 LEU A N 1
ATOM 1455 C CA . LEU A 1 180 ? 55.719 -2.512 -120.898 1.00 69.75 180 LEU A CA 1
ATOM 1456 C C . LEU A 1 180 ? 56.871 -3.506 -120.709 1.00 69.75 180 LEU A C 1
ATOM 1458 O O . LEU A 1 180 ? 57.446 -3.973 -121.689 1.00 69.75 180 LEU A O 1
ATOM 1462 N N . PHE A 1 181 ? 57.160 -3.905 -119.468 1.00 71.06 181 PHE A N 1
ATOM 1463 C CA . PHE A 1 181 ? 58.175 -4.920 -119.177 1.00 71.06 181 PHE A CA 1
ATOM 1464 C C . PHE A 1 181 ? 57.799 -6.306 -119.725 1.00 71.06 181 PHE A C 1
ATOM 1466 O O . PHE A 1 181 ? 58.674 -7.086 -120.109 1.00 71.06 181 PHE A O 1
ATOM 1473 N N . TRP A 1 182 ? 56.499 -6.609 -119.782 1.00 75.56 182 TRP A N 1
ATOM 1474 C CA . TRP A 1 182 ? 55.972 -7.840 -120.369 1.00 75.56 182 TRP A CA 1
ATOM 1475 C C . TRP A 1 182 ? 55.944 -7.802 -121.906 1.00 75.56 182 TRP A C 1
ATOM 1477 O O . TRP A 1 182 ? 56.190 -8.827 -122.537 1.00 75.56 182 TRP A O 1
ATOM 1487 N N . SER A 1 183 ? 55.703 -6.631 -122.509 1.00 72.25 183 SER A N 1
ATOM 1488 C CA . SER A 1 183 ? 55.555 -6.468 -123.964 1.00 72.25 183 SER A CA 1
ATOM 1489 C C . SER A 1 183 ? 56.851 -6.132 -124.723 1.00 72.25 183 SER A C 1
ATOM 1491 O O . SER A 1 183 ? 56.853 -6.244 -125.948 1.00 72.25 183 SER A O 1
ATOM 1493 N N . ALA A 1 184 ? 57.928 -5.699 -124.054 1.00 69.38 184 ALA A N 1
ATOM 1494 C CA . ALA A 1 184 ? 59.153 -5.224 -124.711 1.00 69.38 184 ALA A CA 1
ATOM 1495 C C . ALA A 1 184 ? 60.264 -6.289 -124.822 1.00 69.38 184 ALA A C 1
ATOM 1497 O O . ALA A 1 184 ? 60.522 -7.068 -123.891 1.00 69.38 184 ALA A O 1
ATOM 1498 N N . ASP A 1 185 ? 60.973 -6.275 -125.953 1.00 66.12 185 ASP A N 1
ATOM 1499 C CA . ASP A 1 185 ? 62.111 -7.153 -126.234 1.00 66.12 185 ASP A CA 1
ATOM 1500 C C . ASP A 1 185 ? 63.365 -6.743 -125.431 1.00 66.12 185 ASP A C 1
ATOM 1502 O O . ASP A 1 185 ? 63.485 -5.605 -124.971 1.00 66.12 185 ASP A O 1
ATOM 1506 N N . LYS A 1 186 ? 64.288 -7.683 -125.181 1.00 61.47 186 LYS A N 1
ATOM 1507 C CA . LYS A 1 186 ? 65.320 -7.539 -124.123 1.00 61.47 186 LYS A CA 1
ATOM 1508 C C . LYS A 1 186 ? 66.273 -6.338 -124.270 1.00 61.47 186 LYS A C 1
ATOM 1510 O O . LYS A 1 186 ? 66.846 -5.950 -123.258 1.00 61.47 186 LYS A O 1
ATOM 1515 N N . SER A 1 187 ? 66.450 -5.760 -125.459 1.00 60.69 187 SER A N 1
ATOM 1516 C CA . SER A 1 187 ? 67.393 -4.652 -125.698 1.00 60.69 187 SER A CA 1
ATOM 1517 C C . SER A 1 187 ? 66.851 -3.252 -125.381 1.00 60.69 187 SER A C 1
ATOM 1519 O O . SER A 1 187 ? 67.654 -2.340 -125.221 1.00 60.69 187 SER A O 1
ATOM 1521 N N . ASP A 1 188 ? 65.532 -3.080 -125.223 1.00 63.31 188 ASP A N 1
ATOM 1522 C CA . ASP A 1 188 ? 64.905 -1.751 -125.047 1.00 63.31 188 ASP A CA 1
ATOM 1523 C C . ASP A 1 188 ? 64.400 -1.490 -123.614 1.00 63.31 188 ASP A C 1
ATOM 1525 O O . ASP A 1 188 ? 63.864 -0.425 -123.298 1.00 63.31 188 ASP A O 1
ATOM 1529 N N . ARG A 1 189 ? 64.586 -2.459 -122.709 1.00 62.00 189 ARG A N 1
ATOM 1530 C CA . ARG A 1 189 ? 64.045 -2.428 -121.337 1.00 62.00 189 ARG A CA 1
ATOM 1531 C C . ARG A 1 189 ? 64.711 -1.378 -120.448 1.00 62.00 189 ARG A C 1
ATOM 1533 O O . ARG A 1 189 ? 64.030 -0.738 -119.649 1.00 62.00 189 ARG A O 1
ATOM 1540 N N . ASP A 1 190 ? 66.011 -1.162 -120.623 1.00 61.72 190 ASP A N 1
ATOM 1541 C CA . ASP A 1 190 ? 66.785 -0.250 -119.774 1.00 61.72 190 ASP A CA 1
ATOM 1542 C C . ASP A 1 190 ? 66.528 1.226 -120.126 1.00 61.72 190 ASP A C 1
ATOM 1544 O O . ASP A 1 190 ? 66.515 2.085 -119.242 1.00 61.72 190 ASP A O 1
ATOM 1548 N N . GLY A 1 191 ? 66.233 1.522 -121.399 1.00 61.59 191 GLY A N 1
ATOM 1549 C CA . GLY A 1 191 ? 65.858 2.866 -121.850 1.00 61.59 191 GLY A CA 1
ATOM 1550 C C . GLY A 1 191 ? 64.473 3.291 -121.356 1.00 61.59 191 GLY A C 1
ATOM 1551 O O . GLY A 1 191 ? 64.297 4.418 -120.900 1.00 61.59 191 GLY A O 1
ATOM 1552 N N . LEU A 1 192 ? 63.506 2.367 -121.364 1.00 63.09 192 LEU A N 1
ATOM 1553 C CA . LEU A 1 192 ? 62.131 2.627 -120.923 1.00 63.09 192 LEU A CA 1
ATOM 1554 C C . LEU A 1 192 ? 62.017 2.829 -119.404 1.00 63.09 192 LEU A C 1
ATOM 1556 O O . LEU A 1 192 ? 61.241 3.672 -118.950 1.00 63.09 192 LEU A O 1
ATOM 1560 N N . LEU A 1 193 ? 62.810 2.102 -118.610 1.00 61.00 193 LEU A N 1
ATOM 1561 C CA . LEU A 1 193 ? 62.836 2.263 -117.152 1.00 61.00 193 LEU A CA 1
ATOM 1562 C C . LEU A 1 193 ? 63.398 3.624 -116.725 1.00 61.00 193 LEU A C 1
ATOM 1564 O O . LEU A 1 193 ? 62.878 4.224 -115.784 1.00 61.00 193 LEU A O 1
ATOM 1568 N N . ALA A 1 194 ? 64.413 4.134 -117.427 1.00 62.59 194 ALA A N 1
ATOM 1569 C CA . ALA A 1 194 ? 64.990 5.447 -117.147 1.00 62.59 194 ALA A CA 1
ATOM 1570 C C . ALA A 1 194 ? 63.991 6.588 -117.413 1.00 62.59 194 ALA A C 1
ATOM 1572 O O . ALA A 1 194 ? 63.916 7.540 -116.633 1.00 62.59 194 ALA A O 1
ATOM 1573 N N . THR A 1 195 ? 63.184 6.481 -118.473 1.00 65.81 195 THR A N 1
ATOM 1574 C CA . THR A 1 195 ? 62.149 7.475 -118.798 1.00 65.81 195 THR A CA 1
ATOM 1575 C C . THR A 1 195 ? 60.970 7.411 -117.824 1.00 65.81 195 THR A C 1
ATOM 1577 O O . THR A 1 195 ? 60.538 8.450 -117.329 1.00 65.81 195 THR A O 1
ATOM 1580 N N . ALA A 1 196 ? 60.506 6.209 -117.465 1.00 64.19 196 ALA A N 1
ATOM 1581 C CA . ALA A 1 196 ? 59.407 6.032 -116.512 1.00 64.19 196 ALA A CA 1
ATOM 1582 C C . ALA A 1 196 ? 59.762 6.532 -115.099 1.00 64.19 196 ALA A C 1
ATOM 1584 O O . ALA A 1 196 ? 58.945 7.180 -114.447 1.00 64.19 196 ALA A O 1
ATOM 1585 N N . TYR A 1 197 ? 60.992 6.295 -114.629 1.00 64.12 197 TYR A N 1
ATOM 1586 C CA . TYR A 1 197 ? 61.451 6.827 -113.340 1.00 64.12 197 TYR A CA 1
ATOM 1587 C C . TYR A 1 197 ? 61.530 8.357 -113.326 1.00 64.12 197 TYR A C 1
ATOM 1589 O O . TYR A 1 197 ? 61.240 8.974 -112.300 1.00 64.12 197 TYR A O 1
ATOM 1597 N N . ARG A 1 198 ? 61.905 8.970 -114.455 1.00 63.84 198 ARG A N 1
ATOM 1598 C CA . ARG A 1 198 ? 62.011 10.426 -114.584 1.00 63.84 198 ARG A CA 1
ATOM 1599 C C . ARG A 1 198 ? 60.647 11.109 -114.509 1.00 63.84 198 ARG A C 1
ATOM 1601 O O . ARG A 1 198 ? 60.504 12.050 -113.739 1.00 63.84 198 ARG A O 1
ATOM 1608 N N . GLU A 1 199 ? 59.640 10.605 -115.221 1.00 63.12 199 GLU A N 1
ATOM 1609 C CA . GLU A 1 199 ? 58.284 11.176 -115.157 1.00 63.12 199 GLU A CA 1
ATOM 1610 C C . GLU A 1 199 ? 57.644 11.004 -113.774 1.00 63.12 199 GLU A C 1
ATOM 1612 O O . GLU A 1 199 ? 57.002 11.921 -113.264 1.00 63.12 199 GLU A O 1
ATOM 1617 N N . VAL A 1 200 ? 57.866 9.864 -113.110 1.00 63.00 200 VAL A N 1
ATOM 1618 C CA . VAL A 1 200 ? 57.385 9.648 -111.734 1.00 63.00 200 VAL A CA 1
ATOM 1619 C C . VAL A 1 200 ? 58.042 10.623 -110.759 1.00 63.00 200 VAL A C 1
ATOM 1621 O O . VAL A 1 200 ? 57.363 11.147 -109.880 1.00 63.00 200 VAL A O 1
ATOM 1624 N N . TYR A 1 201 ? 59.338 10.894 -110.923 1.00 61.03 201 TYR A N 1
ATOM 1625 C CA . TYR A 1 201 ? 60.072 11.871 -110.117 1.00 61.03 201 TYR A CA 1
ATOM 1626 C C . TYR A 1 201 ? 59.589 13.310 -110.366 1.00 61.03 201 TYR A C 1
ATOM 1628 O O . TYR A 1 201 ? 59.413 14.069 -109.413 1.00 61.03 201 TYR A O 1
ATOM 1636 N N . GLU A 1 202 ? 59.303 13.669 -111.620 1.00 63.53 202 GLU A N 1
ATOM 1637 C CA . GLU A 1 202 ? 58.778 14.990 -111.998 1.00 63.53 202 GLU A CA 1
ATOM 1638 C C . GLU A 1 202 ? 57.346 15.223 -111.473 1.00 63.53 202 GLU A C 1
ATOM 1640 O O . GLU A 1 202 ? 57.047 16.307 -110.969 1.00 63.53 202 GLU A O 1
ATOM 1645 N N . ILE A 1 203 ? 56.488 14.195 -111.468 1.00 61.72 203 ILE A N 1
ATOM 1646 C CA . ILE A 1 203 ? 55.151 14.253 -110.845 1.00 61.72 203 ILE A CA 1
ATOM 1647 C C . ILE A 1 203 ? 55.247 14.360 -109.313 1.00 61.72 203 ILE A C 1
ATOM 1649 O O . ILE A 1 203 ? 54.424 15.034 -108.692 1.00 61.72 203 ILE A O 1
ATOM 1653 N N . LEU A 1 204 ? 56.243 13.722 -108.687 1.00 55.59 204 LEU A N 1
ATOM 1654 C CA . LEU A 1 204 ? 56.403 13.724 -107.227 1.00 55.59 204 LEU A CA 1
ATOM 1655 C C . LEU A 1 204 ? 56.910 15.062 -106.662 1.00 55.59 204 LEU A C 1
ATOM 1657 O O . LEU A 1 204 ? 56.683 15.335 -105.485 1.00 55.59 204 LEU A O 1
ATOM 1661 N N . ILE A 1 205 ? 57.623 15.865 -107.464 1.00 58.12 205 ILE A N 1
ATOM 1662 C CA . ILE A 1 205 ? 58.326 17.076 -106.995 1.00 58.12 205 ILE A CA 1
ATOM 1663 C C . ILE A 1 205 ? 57.620 18.381 -107.379 1.00 58.12 205 ILE A C 1
ATOM 1665 O O . ILE A 1 205 ? 57.927 19.408 -106.785 1.00 58.12 205 ILE A O 1
ATOM 1669 N N . GLY A 1 206 ? 56.625 18.344 -108.273 1.00 45.69 206 GLY A N 1
ATOM 1670 C CA . GLY A 1 206 ? 55.657 19.427 -108.488 1.00 45.69 206 GLY A CA 1
ATOM 1671 C C . GLY A 1 206 ? 56.271 20.806 -108.775 1.00 45.69 206 GLY A C 1
ATOM 1672 O O . GLY A 1 206 ? 56.562 21.574 -107.862 1.00 45.69 206 GLY A O 1
ATOM 1673 N N . HIS A 1 207 ? 56.400 21.183 -110.047 1.00 44.66 207 HIS A N 1
ATOM 1674 C CA . HIS A 1 207 ? 56.644 22.582 -110.424 1.00 44.66 207 HIS A CA 1
ATOM 1675 C C . HIS A 1 207 ? 55.341 23.252 -110.887 1.00 44.66 207 HIS A C 1
ATOM 1677 O O . HIS A 1 207 ? 54.700 22.741 -111.808 1.00 44.66 207 HIS A O 1
ATOM 1683 N N . PRO A 1 208 ? 54.915 24.373 -110.272 1.00 42.19 208 PRO A N 1
ATOM 1684 C CA . PRO A 1 208 ? 53.816 25.177 -110.795 1.00 42.19 208 PRO A CA 1
ATOM 1685 C C . PRO A 1 208 ? 54.289 25.998 -112.013 1.00 42.19 208 PRO A C 1
ATOM 1687 O O . PRO A 1 208 ? 55.439 26.440 -112.027 1.00 42.19 208 PRO A O 1
ATOM 1690 N N . PRO A 1 209 ? 53.440 26.234 -113.031 1.00 39.72 209 PRO A N 1
ATOM 1691 C CA . PRO A 1 209 ? 53.802 27.091 -114.157 1.00 39.72 209 PRO A CA 1
ATOM 1692 C C . PRO A 1 209 ? 53.856 28.569 -113.735 1.00 39.72 209 PRO A C 1
ATOM 1694 O O . PRO A 1 209 ? 52.932 29.085 -113.105 1.00 39.72 209 PRO A O 1
ATOM 1697 N N . GLU A 1 210 ? 54.948 29.243 -114.096 1.00 40.25 210 GLU A N 1
ATOM 1698 C CA . GLU A 1 210 ? 55.155 30.683 -113.926 1.00 40.25 210 GLU A CA 1
ATOM 1699 C C . GLU A 1 210 ? 54.263 31.502 -114.870 1.00 40.25 210 GLU A C 1
ATOM 1701 O O . GLU A 1 210 ? 54.267 31.263 -116.075 1.00 40.25 210 GLU A O 1
ATOM 1706 N N . THR A 1 211 ? 53.601 32.539 -114.343 1.00 37.91 211 THR A N 1
ATOM 1707 C CA . THR A 1 211 ? 53.293 33.775 -115.090 1.00 37.91 211 THR A CA 1
ATOM 1708 C C . THR A 1 211 ? 53.276 34.986 -114.147 1.00 37.91 211 THR A C 1
ATOM 1710 O O . THR A 1 211 ? 52.351 35.168 -113.360 1.00 37.91 211 THR A O 1
ATOM 1713 N N . GLU A 1 212 ? 54.356 35.766 -114.223 1.00 34.84 212 GLU A N 1
ATOM 1714 C CA . GLU A 1 212 ? 54.449 37.235 -114.293 1.00 34.84 212 GLU A CA 1
ATOM 1715 C C . GLU A 1 212 ? 53.436 38.166 -113.572 1.00 34.84 212 GLU A C 1
ATOM 1717 O O . GLU A 1 212 ? 52.293 38.315 -113.985 1.00 34.84 212 GLU A O 1
ATOM 1722 N N . THR A 1 213 ? 53.999 38.991 -112.662 1.00 33.44 213 THR A N 1
ATOM 1723 C CA . THR A 1 213 ? 53.699 40.422 -112.343 1.00 33.44 213 THR A CA 1
ATOM 1724 C C . THR A 1 213 ? 52.283 40.806 -111.855 1.00 33.44 213 THR A C 1
ATOM 1726 O O . THR A 1 213 ? 51.299 40.542 -112.520 1.00 33.44 213 THR A O 1
ATOM 1729 N N . LYS A 1 214 ? 52.059 41.559 -110.761 1.00 32.41 214 LYS A N 1
ATOM 1730 C CA . LYS A 1 214 ? 52.762 42.758 -110.257 1.00 32.41 214 LYS A CA 1
ATOM 1731 C C . LYS A 1 214 ? 52.282 43.108 -108.829 1.00 32.41 214 LYS A C 1
ATOM 1733 O O . LYS A 1 214 ? 51.088 43.204 -108.580 1.00 32.41 214 LYS A O 1
ATOM 1738 N N . VAL A 1 215 ? 53.268 43.314 -107.960 1.00 35.56 215 VAL A N 1
ATOM 1739 C CA . VAL A 1 215 ? 53.395 44.147 -106.743 1.00 35.56 215 VAL A CA 1
ATOM 1740 C C . VAL A 1 215 ? 52.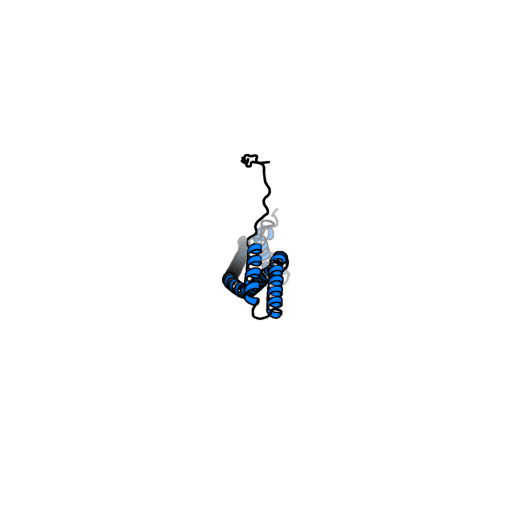242 45.104 -106.370 1.00 35.56 215 VAL A C 1
ATOM 1742 O O . VAL A 1 215 ? 51.913 45.996 -107.148 1.00 35.56 215 VAL A O 1
ATOM 1745 N N . ALA A 1 216 ? 51.753 44.979 -105.128 1.00 36.88 216 ALA A N 1
ATOM 1746 C CA . ALA A 1 216 ? 51.781 45.995 -104.050 1.00 36.88 216 ALA A CA 1
ATOM 1747 C C . ALA A 1 216 ? 51.175 45.342 -102.783 1.00 36.88 216 ALA A C 1
ATOM 1749 O O . ALA A 1 216 ? 50.048 44.859 -102.829 1.00 36.88 216 ALA A O 1
ATOM 1750 N N . ASP A 1 217 ? 51.960 45.039 -101.742 1.00 35.19 217 ASP A N 1
ATOM 1751 C CA . ASP A 1 217 ? 52.306 45.938 -100.619 1.00 35.19 217 ASP A CA 1
ATOM 1752 C C . ASP A 1 217 ? 51.034 46.506 -99.940 1.00 35.19 217 ASP A C 1
ATOM 1754 O O . ASP A 1 217 ? 50.195 47.087 -100.613 1.00 35.19 217 ASP A O 1
ATOM 1758 N N . VAL A 1 218 ? 50.780 46.429 -98.629 1.00 37.94 218 VAL A N 1
ATOM 1759 C CA . VAL A 1 218 ? 51.651 46.278 -97.456 1.00 37.94 218 VAL A CA 1
ATOM 1760 C C . VAL A 1 218 ? 50.745 46.215 -96.194 1.00 37.94 218 VAL A C 1
ATOM 1762 O O . VAL A 1 218 ? 49.616 46.694 -96.240 1.00 37.94 218 VAL A O 1
ATOM 1765 N N . GLU A 1 219 ? 51.276 45.650 -95.095 1.00 39.56 219 GLU A N 1
ATOM 1766 C CA . GLU A 1 219 ? 50.886 45.824 -93.666 1.00 39.56 219 GLU A CA 1
ATOM 1767 C C . GLU A 1 219 ? 49.478 45.383 -93.210 1.00 39.56 219 GLU A C 1
ATOM 1769 O O . GLU A 1 219 ? 48.453 45.929 -93.591 1.00 39.56 219 GLU A O 1
ATOM 1774 N N . HIS A 1 220 ? 49.312 44.323 -92.410 1.00 37.94 220 HIS A N 1
ATOM 1775 C CA . HIS A 1 220 ? 49.771 44.118 -91.022 1.00 37.94 220 HIS A CA 1
ATOM 1776 C C . HIS A 1 220 ? 49.373 45.255 -90.069 1.00 37.94 220 HIS A C 1
ATOM 1778 O O . HIS A 1 220 ? 49.875 46.358 -90.208 1.00 37.94 220 HIS A O 1
ATOM 1784 N N . ILE A 1 221 ? 48.491 44.947 -89.105 1.00 37.66 221 ILE A N 1
ATOM 1785 C CA . ILE A 1 221 ? 48.527 45.310 -87.670 1.00 37.66 221 ILE A CA 1
ATOM 1786 C C . ILE A 1 221 ? 47.169 44.891 -87.052 1.00 37.66 221 ILE A C 1
ATOM 1788 O O . ILE A 1 221 ? 46.147 45.554 -87.199 1.00 37.66 221 ILE A O 1
ATOM 1792 N N . GLU A 1 222 ? 47.163 43.754 -86.353 1.00 42.81 222 GLU A N 1
ATOM 1793 C CA . GLU A 1 222 ? 46.428 43.608 -85.080 1.00 42.81 222 GLU A CA 1
ATOM 1794 C C . GLU A 1 222 ? 47.214 44.396 -84.004 1.00 42.81 222 GLU A C 1
ATOM 1796 O O . GLU A 1 222 ? 48.430 44.500 -84.195 1.00 42.81 222 GLU A O 1
ATOM 1801 N N . PRO A 1 223 ? 46.661 44.890 -82.861 1.00 46.06 223 PRO A N 1
ATOM 1802 C CA . PRO A 1 223 ? 45.776 44.103 -81.979 1.00 46.06 223 PRO A CA 1
ATOM 1803 C C . PRO A 1 223 ? 44.807 44.855 -81.020 1.00 46.06 223 PRO A C 1
ATOM 1805 O O . PRO A 1 223 ? 45.073 45.954 -80.549 1.00 46.06 223 PRO A O 1
ATOM 1808 N N . GLY A 1 224 ? 43.771 44.135 -80.560 1.00 35.09 224 GLY A N 1
ATOM 1809 C CA . GLY A 1 224 ? 43.183 44.244 -79.203 1.00 35.09 224 GLY A CA 1
ATOM 1810 C C . GLY A 1 224 ? 42.521 45.578 -78.780 1.00 35.09 224 GLY A C 1
ATOM 1811 O O . GLY A 1 224 ? 42.503 46.529 -79.546 1.00 35.09 224 GLY A O 1
ATOM 1812 N N . PRO A 1 225 ? 41.962 45.696 -77.551 1.00 47.75 225 PRO A N 1
ATOM 1813 C CA . PRO A 1 225 ? 42.025 44.760 -76.433 1.00 47.75 225 PRO A CA 1
ATOM 1814 C C . PRO A 1 225 ? 40.661 44.310 -75.870 1.00 47.75 225 PRO A C 1
ATOM 1816 O O . PRO A 1 225 ? 39.608 44.921 -76.043 1.00 47.75 225 PRO A O 1
ATOM 1819 N N . LYS A 1 226 ? 40.753 43.235 -75.082 1.00 43.03 226 LYS A N 1
ATOM 1820 C CA . LYS A 1 226 ? 39.772 42.771 -74.099 1.00 43.03 226 LYS A CA 1
ATOM 1821 C C . LYS A 1 226 ? 39.360 43.899 -73.141 1.00 43.03 226 LYS A C 1
ATOM 1823 O O . LYS A 1 226 ? 40.224 44.569 -72.577 1.00 43.03 226 LYS A O 1
ATOM 1828 N N . LYS A 1 227 ? 38.064 43.981 -72.827 1.00 47.47 227 LYS A N 1
ATOM 1829 C CA . LYS A 1 227 ? 37.595 44.444 -71.515 1.00 47.47 227 LYS A CA 1
ATOM 1830 C C . LYS A 1 227 ? 36.802 43.343 -70.824 1.00 47.47 227 LYS A C 1
ATOM 1832 O O . LYS A 1 227 ? 35.847 42.785 -71.351 1.00 47.47 227 LYS A O 1
ATOM 1837 N N . THR A 1 228 ? 37.310 43.036 -69.646 1.00 44.97 228 THR A N 1
ATOM 1838 C CA . THR A 1 228 ? 36.794 42.191 -68.585 1.00 44.97 228 THR A CA 1
ATOM 1839 C C . THR A 1 228 ? 35.524 42.763 -67.962 1.00 44.97 228 THR A C 1
ATOM 1841 O O . THR A 1 228 ? 35.389 43.976 -67.842 1.00 44.97 228 THR A O 1
ATOM 1844 N N . ALA A 1 229 ? 34.661 41.837 -67.542 1.00 40.97 229 ALA A N 1
ATOM 1845 C CA . ALA A 1 229 ? 33.893 41.788 -66.296 1.00 40.97 229 ALA A CA 1
ATOM 1846 C C . ALA A 1 229 ? 33.639 43.091 -65.520 1.00 40.97 229 ALA A C 1
ATOM 1848 O O . ALA A 1 229 ? 34.578 43.745 -65.081 1.00 40.97 229 ALA A O 1
ATOM 1849 N N . SER A 1 230 ? 32.379 43.310 -65.147 1.00 38.94 230 SER A N 1
ATOM 1850 C CA . SER A 1 230 ? 31.901 43.131 -63.764 1.00 38.94 230 SER A CA 1
ATOM 1851 C C . SER A 1 230 ? 30.382 43.342 -63.749 1.00 38.94 230 SER A C 1
ATOM 1853 O O . SER A 1 230 ? 29.909 44.201 -64.482 1.00 38.94 230 SER A O 1
ATOM 1855 N N . VAL A 1 231 ? 29.631 42.487 -63.043 1.00 42.44 231 VAL A N 1
ATOM 1856 C CA . VAL A 1 231 ? 28.863 42.863 -61.831 1.00 42.44 231 VAL A CA 1
ATOM 1857 C C . VAL A 1 231 ? 27.764 43.878 -62.161 1.00 42.44 231 VAL A C 1
ATOM 1859 O O . VAL A 1 231 ? 28.052 44.991 -62.563 1.00 42.44 231 VAL A O 1
ATOM 1862 N N . GLY A 1 232 ? 26.486 43.585 -62.036 1.00 44.47 232 GLY A N 1
ATOM 1863 C CA . GLY A 1 232 ? 25.803 42.681 -61.130 1.00 44.47 232 GLY A CA 1
ATOM 1864 C C . GLY A 1 232 ? 24.498 43.394 -60.794 1.00 44.47 232 GLY A C 1
ATOM 1865 O O . GLY A 1 232 ? 24.512 44.6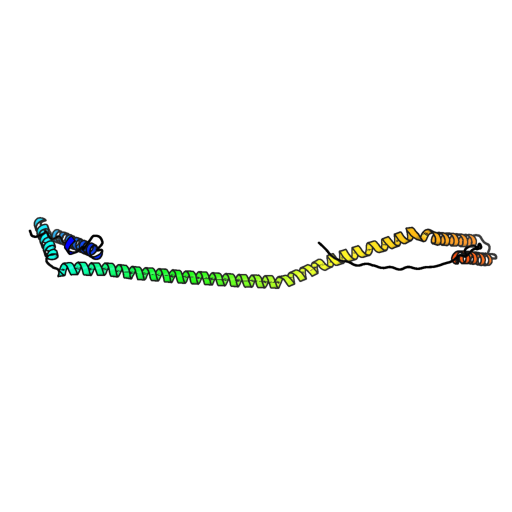13 -60.660 1.00 44.47 232 GLY A O 1
ATOM 1866 N N . ASP A 1 233 ? 23.413 42.638 -60.771 1.00 45.06 233 ASP A N 1
ATOM 1867 C CA . ASP A 1 233 ? 22.205 42.823 -59.965 1.00 45.06 233 ASP A CA 1
ATOM 1868 C C . ASP A 1 233 ? 21.391 41.526 -60.089 1.00 45.06 233 ASP A C 1
ATOM 1870 O O . ASP A 1 233 ? 21.366 40.954 -61.209 1.00 45.06 233 ASP A O 1
#

Sequence (233 aa):
MTDKRWVFRELVKGDRHVEGLIAYALYKVEKDRLAERLRAEDKLEDEVEASLKDFHNQVLHSDRMQDSYLKEAVGIVYDSIQESIKNINADYARKESERKQEHDRAIQQLKAEKTKLINKRNEIPAEIAAGVEKALPKYVMKAAQAHNSHWFRRLCNWLVGGFAGYAAGLVIVSATVLFLFWSADKSDRDGLLATAYREVYEILIGHPPETETKVADVEHIEPGPKKTASVGD

Organism: NCBI:txid388278

Secondary structure (DSSP, 8-state):
------HHHHH--STT-HHHHHHHHHHHHHHHHHHHHHHHTT--HHHHHHHHHHHHHHHHH-HHHHHHHHHHHHHHHHHHHHHHHHHHHHHHHHHHHHHHHHHHHHHHHHHHHHHHHHHHHHHHHHHHHHHHHHHHHHHHHHHHHHHHHHHHHHHHHHHHHH-HHHHHHHHHHHHHHHHHHHHS-TTSHHHHHHHHHHHHHHHHH-PPPP-----------------------

pLDDT: mean 79.47, std 20.33, range [32.41, 98.44]